Protein AF-J0P4V5-F1 (afdb_monomer)

InterPro domains:
  IPR017825 Lycopene cyclase domain [PF18916] (54-145)
  IPR017825 Lycopene cyclase domain [PF18916] (180-277)
  IPR017825 Lycopene cyclase domain [TIGR03462] (55-141)

Foldseek 3Di:
DVVVVVLVVVLCVVQPPVLVVLCVPLDDQDDADVVVLFDFFAQDAADPDQQAAASLVVLLCVLQVPLVVCCCPPQLVVVVLVVLLVVLLCVLLVVVVVVCLVVVRSNQKAFDNRHHDDDDSRHGVSSSSCSVRLLSSLLSLLSVCVRPPVDLPQVVPQLVVLVVLLVVLCVQLVVCSLLPLSVVLSSLLSSVSVSCNPPNPPPCRSSSVVSLVVSVVVVCVSQCQQLCNRHSGHRMGGRCDPSNCDQQVDDPRSHTPSVSSNSSNSNVSSNVSSVVSVVVVVVD

Secondary structure (DSSP, 8-state):
-HHHHHHHHHHHHHHTHHHHHHHHHS--PPPP-HHHHT-----SSPPSS--STTHHHHHHHHHHHHHHHHTT-TTT-GGGGHHHHHHHHHHHHHHHHHHHHHHHHTTSEEE-GGG-S-EETTEEHHHHHHHHHHHHHHHHHHHHHHHH--S-SSHHHHHHHHHHHHHHHHHHHHHGGGGHHHHHHHHHHHHHHHHHHHHS-SSSHHHHHHHHHHHHHHHHHHHHHHTTSSSSS-SEEEP--TTTTTTTT-EETTEEHHHHHHHHHHHHHHHHHHHHHHHHHTT-

Mean predicted aligned error: 6.85 Å

pLDDT: mean 86.96, std 15.37, range [36.25, 98.44]

Radius of gyration: 19.08 Å; Cα contacts (8 Å, |Δi|>4): 358; chains: 1; bounding box: 50×43×46 Å

Structure (mmCIF, N/CA/C/O backbone):
data_AF-J0P4V5-F1
#
_entry.id   AF-J0P4V5-F1
#
loop_
_atom_site.group_PDB
_atom_site.id
_atom_site.type_symbol
_atom_site.label_atom_id
_atom_site.label_alt_id
_atom_site.label_comp_id
_atom_site.label_asym_id
_atom_site.label_entity_id
_atom_site.label_seq_id
_atom_site.pdbx_PDB_ins_code
_atom_site.Cartn_x
_atom_site.Cartn_y
_atom_site.Cartn_z
_atom_site.occupancy
_atom_site.B_iso_or_equiv
_atom_site.auth_seq_id
_atom_site.auth_comp_id
_atom_site.auth_asym_id
_atom_site.auth_atom_id
_atom_site.pdbx_PDB_model_num
ATOM 1 N N . MET A 1 1 ? -28.143 13.129 6.304 1.00 45.12 1 MET A N 1
ATOM 2 C CA . MET A 1 1 ? -27.572 13.047 4.935 1.00 45.12 1 MET A CA 1
ATOM 3 C C . MET A 1 1 ? -26.876 14.337 4.492 1.00 45.12 1 MET A C 1
ATOM 5 O O . MET A 1 1 ? -25.710 14.253 4.135 1.00 45.12 1 MET A O 1
ATOM 9 N N . GLN A 1 2 ? -27.506 15.517 4.589 1.00 36.25 2 GLN A N 1
ATOM 10 C CA . GLN A 1 2 ? -26.928 16.809 4.150 1.00 36.25 2 GLN A CA 1
ATOM 11 C C . GLN A 1 2 ? -25.584 17.207 4.793 1.00 36.25 2 GLN A C 1
ATOM 13 O O . GLN A 1 2 ? -24.743 17.834 4.156 1.00 36.25 2 GLN A O 1
ATOM 18 N N . GLN A 1 3 ? -25.348 16.839 6.053 1.00 37.91 3 GLN A N 1
ATOM 19 C CA . GLN A 1 3 ? -24.099 17.180 6.749 1.00 37.91 3 GLN A CA 1
ATOM 20 C C . GLN A 1 3 ? -22.925 16.277 6.342 1.00 37.91 3 GLN A C 1
ATOM 22 O O . GLN A 1 3 ? -21.766 16.627 6.542 1.00 37.91 3 GLN A O 1
ATOM 27 N N . GLN A 1 4 ? -23.224 15.114 5.757 1.00 43.78 4 GLN A N 1
ATOM 28 C CA . GLN A 1 4 ? -22.228 14.150 5.304 1.00 43.78 4 GLN A CA 1
ATOM 29 C C . GLN A 1 4 ? -21.812 14.452 3.861 1.00 43.78 4 GLN A C 1
ATOM 31 O O . GLN A 1 4 ? -20.624 14.444 3.570 1.00 43.78 4 GLN A O 1
ATOM 36 N N . THR A 1 5 ? -22.751 14.851 2.995 1.00 43.56 5 THR A N 1
ATOM 37 C CA . THR A 1 5 ? -22.463 15.330 1.629 1.00 43.56 5 THR A CA 1
ATOM 38 C C . THR A 1 5 ? -21.642 16.625 1.609 1.00 43.56 5 THR A C 1
ATOM 40 O O . THR A 1 5 ? -20.726 16.738 0.801 1.00 43.56 5 THR A O 1
ATOM 43 N N . LYS A 1 6 ? -21.857 17.553 2.558 1.00 43.78 6 LYS A N 1
ATOM 44 C CA . LYS A 1 6 ? -20.999 18.749 2.714 1.00 43.78 6 LYS A CA 1
ATOM 45 C C . LYS A 1 6 ? -19.536 18.418 3.056 1.00 43.78 6 LYS A C 1
ATOM 47 O O . LYS A 1 6 ? -18.640 19.131 2.618 1.00 43.78 6 LYS A O 1
ATOM 52 N N . LYS A 1 7 ? -19.279 17.329 3.793 1.00 49.44 7 LYS A N 1
ATOM 53 C CA . LYS A 1 7 ? -17.914 16.886 4.145 1.00 49.44 7 LYS A CA 1
ATOM 54 C C . LYS A 1 7 ? -17.171 16.255 2.961 1.00 49.44 7 LYS A C 1
ATOM 56 O O . LYS A 1 7 ? -15.965 16.440 2.850 1.00 49.44 7 LYS A O 1
ATOM 61 N N . TRP A 1 8 ? -17.883 15.559 2.071 1.00 44.28 8 TRP A N 1
ATOM 62 C CA . TRP A 1 8 ? -17.314 15.024 0.826 1.00 44.28 8 TRP A CA 1
ATOM 63 C C . TRP A 1 8 ? -16.989 16.133 -0.181 1.00 44.28 8 TRP A C 1
ATOM 65 O O . TRP A 1 8 ? -15.921 16.113 -0.784 1.00 44.28 8 TRP A O 1
ATOM 75 N N . GLY A 1 9 ? -17.861 17.143 -0.298 1.00 43.47 9 GLY A N 1
ATOM 76 C CA . GLY A 1 9 ? -17.627 18.307 -1.160 1.00 43.47 9 GLY A CA 1
ATOM 77 C C . GLY A 1 9 ? -16.395 19.117 -0.751 1.00 43.47 9 GLY A C 1
ATOM 78 O O . GLY A 1 9 ? -15.582 19.456 -1.601 1.00 43.47 9 GLY A O 1
ATOM 79 N N . ALA A 1 10 ? -16.196 19.357 0.549 1.00 47.81 10 ALA A N 1
ATOM 80 C CA . ALA A 1 10 ? -15.013 20.066 1.045 1.00 47.81 10 ALA A CA 1
ATOM 81 C C . ALA A 1 10 ? -13.702 19.285 0.822 1.00 47.81 10 ALA A C 1
ATOM 83 O O . ALA A 1 10 ? -12.681 19.895 0.528 1.00 47.81 10 ALA A O 1
ATOM 84 N N . ALA A 1 11 ? -13.726 17.950 0.906 1.00 48.75 11 ALA A N 1
ATOM 85 C CA . ALA A 1 11 ? -12.560 17.106 0.633 1.00 48.75 11 ALA A CA 1
ATOM 86 C C . ALA A 1 11 ? -12.172 17.102 -0.860 1.00 48.75 11 ALA A C 1
ATOM 88 O O . ALA A 1 11 ? -10.994 17.204 -1.192 1.00 48.75 11 ALA A O 1
ATOM 89 N N . LEU A 1 12 ? -13.163 17.065 -1.758 1.00 47.56 12 LEU A N 1
ATOM 90 C CA . LEU A 1 12 ? -12.960 17.196 -3.207 1.00 47.56 12 LEU A CA 1
ATOM 91 C C . LEU A 1 12 ? -12.500 18.605 -3.613 1.00 47.56 12 LEU A C 1
ATOM 93 O O . LEU A 1 12 ? -11.698 18.743 -4.530 1.00 47.56 12 LEU A O 1
ATOM 97 N N . LEU A 1 13 ? -12.965 19.649 -2.923 1.00 50.56 13 LEU A N 1
ATOM 98 C CA . LEU A 1 13 ? -12.611 21.044 -3.218 1.00 50.56 13 LEU A CA 1
ATOM 99 C C . LEU A 1 13 ? -11.234 21.448 -2.669 1.00 50.56 13 LEU A C 1
ATOM 101 O O . LEU A 1 13 ? -10.533 22.213 -3.322 1.00 50.56 13 LEU A O 1
ATOM 105 N N . LEU A 1 14 ? -10.827 20.923 -1.507 1.00 52.66 14 LEU A N 1
ATOM 106 C CA . LEU A 1 14 ? -9.526 21.232 -0.896 1.00 52.66 14 LEU A CA 1
ATOM 107 C C . LEU A 1 14 ? -8.371 20.394 -1.469 1.00 52.66 14 LEU A C 1
ATOM 109 O O . LEU A 1 14 ? -7.227 20.829 -1.388 1.00 52.66 14 LEU A O 1
ATOM 113 N N . GLY A 1 15 ? -8.660 19.226 -2.057 1.00 50.72 15 GLY A N 1
ATOM 114 C CA . GLY A 1 15 ? -7.653 18.355 -2.673 1.00 50.72 15 GLY A CA 1
ATOM 115 C C . GLY A 1 15 ? -7.749 18.211 -4.195 1.00 50.72 15 GLY A C 1
ATOM 116 O O . GLY A 1 15 ? -6.743 17.949 -4.827 1.00 50.72 15 GLY A O 1
ATOM 117 N N . GLY A 1 16 ? -8.914 18.368 -4.828 1.00 56.91 16 GLY A N 1
ATOM 118 C CA . GLY A 1 16 ? -9.088 17.994 -6.241 1.00 56.91 16 GLY A CA 1
ATOM 119 C C . GLY A 1 16 ? -8.729 19.085 -7.252 1.00 56.91 16 GLY A C 1
ATOM 120 O O . GLY A 1 16 ? -8.043 18.822 -8.233 1.00 56.91 16 GLY A O 1
ATOM 121 N N . LEU A 1 17 ? -9.177 20.322 -7.033 1.00 51.34 17 LEU A N 1
ATOM 122 C CA . LEU A 1 17 ? -9.089 21.392 -8.043 1.00 51.34 17 LEU A CA 1
ATOM 123 C C . LEU A 1 17 ? -7.688 22.009 -8.222 1.00 51.34 17 LEU A C 1
ATOM 125 O O . LEU A 1 17 ? -7.287 22.202 -9.369 1.00 51.34 17 LEU A O 1
ATOM 129 N N . PRO A 1 18 ? -6.900 22.265 -7.160 1.00 55.66 18 PRO A N 1
ATOM 130 C CA . PRO A 1 18 ? -5.522 22.739 -7.316 1.00 55.66 18 PRO A CA 1
ATOM 131 C C . PRO A 1 18 ? -4.601 21.678 -7.940 1.00 55.66 18 PRO A C 1
ATOM 133 O O . PRO A 1 18 ? -3.699 22.005 -8.701 1.00 55.66 18 PRO A O 1
ATOM 136 N N . LEU A 1 19 ? -4.867 20.399 -7.667 1.00 53.66 19 LEU A N 1
ATOM 137 C CA . LEU A 1 19 ? -4.116 19.249 -8.175 1.00 53.66 19 LEU A CA 1
ATOM 138 C C . LEU A 1 19 ? -4.432 18.967 -9.662 1.00 53.66 19 LEU A C 1
ATOM 140 O O . LEU A 1 19 ? -3.517 18.722 -10.442 1.00 53.66 19 LEU A O 1
ATOM 144 N N . LEU A 1 20 ? -5.687 19.126 -10.102 1.00 56.00 20 LEU A N 1
ATOM 145 C CA . LEU A 1 20 ? -6.061 19.090 -11.529 1.00 56.00 20 LEU A CA 1
ATOM 146 C C . LEU A 1 20 ? -5.472 20.261 -12.343 1.00 56.00 20 LEU A C 1
ATOM 148 O O . LEU A 1 20 ? -5.132 20.087 -13.510 1.00 56.00 20 LEU A O 1
ATOM 152 N N . TRP A 1 21 ? -5.301 21.438 -11.732 1.00 50.25 21 TRP A N 1
ATOM 153 C CA . TRP A 1 21 ? -4.668 22.603 -12.370 1.00 50.25 21 TRP A CA 1
ATOM 154 C C . TRP A 1 21 ? -3.144 22.438 -12.523 1.00 50.25 21 TRP A C 1
ATOM 156 O O . TRP A 1 21 ? -2.563 22.868 -13.517 1.00 50.25 21 TRP A O 1
ATOM 166 N N . VAL A 1 22 ? -2.497 21.753 -11.574 1.00 52.75 22 VAL A N 1
ATOM 167 C CA . VAL A 1 22 ? -1.070 21.386 -11.639 1.00 52.75 22 VAL A CA 1
ATOM 168 C C . VAL A 1 22 ? -0.827 20.231 -12.628 1.00 52.75 22 VAL A C 1
ATOM 170 O O . VAL A 1 22 ? 0.176 20.251 -13.337 1.00 52.75 22 VAL A O 1
ATOM 173 N N . LEU A 1 23 ? -1.769 19.282 -12.754 1.00 54.00 23 LEU A N 1
ATOM 174 C CA . LEU A 1 23 ? -1.748 18.206 -13.767 1.00 54.00 23 LEU A CA 1
ATOM 175 C C . LEU A 1 23 ? -1.719 18.721 -15.202 1.00 54.00 23 LEU A C 1
ATOM 177 O O . LEU A 1 23 ? -1.069 18.121 -16.048 1.00 54.00 23 LEU A O 1
ATOM 181 N N . TYR A 1 24 ? -2.414 19.820 -15.478 1.00 57.62 24 TYR A N 1
ATOM 182 C CA . TYR A 1 24 ? -2.467 20.406 -16.814 1.00 57.62 24 TYR A CA 1
ATOM 183 C C . TYR A 1 24 ? -1.174 21.151 -17.198 1.00 57.62 24 TYR A C 1
ATOM 185 O O . TYR A 1 24 ? -0.814 21.193 -18.370 1.00 57.62 24 TYR A O 1
ATOM 193 N N . LEU A 1 25 ? -0.452 21.729 -16.230 1.00 50.66 25 LEU A N 1
ATOM 194 C CA . LEU A 1 25 ? 0.670 22.639 -16.503 1.00 50.66 25 LEU A CA 1
ATOM 195 C C . LEU A 1 25 ? 2.052 21.964 -16.592 1.00 50.66 25 LEU A C 1
ATOM 197 O O . LEU A 1 25 ? 2.975 22.579 -17.118 1.00 50.66 25 LEU A O 1
ATOM 201 N N . LEU A 1 26 ? 2.215 20.726 -16.107 1.00 52.22 26 LEU A N 1
ATOM 202 C CA . LEU A 1 26 ? 3.514 20.021 -16.033 1.00 52.22 26 LEU A CA 1
ATOM 203 C C . LEU A 1 26 ? 3.597 18.772 -16.939 1.00 52.22 26 LEU A C 1
ATOM 205 O O . LEU A 1 26 ? 4.420 17.885 -16.729 1.00 52.22 26 LEU A O 1
ATOM 209 N N . TRP A 1 27 ? 2.715 18.694 -17.933 1.00 62.19 27 TRP A N 1
ATOM 210 C CA . TRP A 1 27 ? 2.424 17.506 -18.734 1.00 62.19 27 TRP A CA 1
ATOM 211 C C . TRP A 1 27 ? 3.422 17.281 -19.881 1.00 62.19 27 TRP A C 1
ATOM 213 O O . TRP A 1 27 ? 3.344 17.985 -20.887 1.00 62.19 27 TRP A O 1
ATOM 223 N N . GLN A 1 28 ? 4.307 16.282 -19.776 1.00 61.00 28 GLN A N 1
ATOM 224 C CA . GLN A 1 28 ? 5.033 15.680 -20.909 1.00 61.00 28 GLN A CA 1
ATOM 225 C C . GLN A 1 28 ? 5.247 14.174 -20.649 1.00 61.00 28 GLN A C 1
ATOM 227 O O . GLN A 1 28 ? 5.603 13.819 -19.521 1.00 61.00 28 GLN A O 1
ATOM 232 N N . PRO A 1 29 ? 5.027 13.288 -21.642 1.00 62.53 29 PRO A N 1
ATOM 233 C CA . PRO A 1 29 ? 5.397 11.879 -21.522 1.00 62.53 29 PRO A CA 1
ATOM 234 C C . PRO A 1 29 ? 6.908 11.756 -21.303 1.00 62.53 29 PRO A C 1
ATOM 236 O O . PRO A 1 29 ? 7.690 12.510 -21.882 1.00 62.53 29 PRO A O 1
ATOM 239 N N . LEU A 1 30 ? 7.307 10.826 -20.439 1.00 71.44 30 LEU A N 1
ATOM 240 C CA . LEU A 1 30 ? 8.710 10.603 -20.109 1.00 71.44 30 LEU A CA 1
ATOM 241 C C . LEU A 1 30 ? 9.339 9.638 -21.109 1.00 71.44 30 LEU A C 1
ATOM 243 O O . LEU A 1 30 ? 8.735 8.626 -21.467 1.00 71.44 30 LEU A O 1
ATOM 247 N N . ASP A 1 31 ? 10.588 9.901 -21.485 1.00 72.06 31 ASP A N 1
ATOM 248 C CA . ASP A 1 31 ? 11.373 8.936 -22.247 1.00 72.06 31 ASP A CA 1
ATOM 249 C C . ASP A 1 31 ? 11.657 7.704 -21.377 1.00 72.06 31 ASP A C 1
ATOM 251 O O . ASP A 1 31 ? 12.251 7.788 -20.294 1.00 72.06 31 ASP A O 1
ATOM 255 N N . TRP A 1 32 ? 11.205 6.540 -21.841 1.00 78.06 32 TRP A N 1
ATOM 256 C CA . TRP A 1 32 ? 11.397 5.270 -21.149 1.00 78.06 32 TRP A CA 1
ATOM 257 C C . TRP A 1 32 ? 12.819 4.737 -21.352 1.00 78.06 32 TRP A C 1
ATOM 259 O O . TRP A 1 32 ? 13.257 4.515 -22.481 1.00 78.06 32 TRP A O 1
ATOM 269 N N . GLN A 1 33 ? 13.536 4.482 -20.253 1.00 74.25 33 GLN A N 1
ATOM 270 C CA . GLN A 1 33 ? 14.919 3.992 -20.273 1.00 74.25 33 GLN A CA 1
ATOM 271 C C . GLN A 1 33 ? 15.009 2.570 -19.703 1.00 74.25 33 GLN A C 1
ATOM 273 O O . GLN A 1 33 ? 15.300 2.368 -18.523 1.00 74.25 33 GLN A O 1
ATOM 278 N N . ALA A 1 34 ? 14.755 1.576 -20.559 1.00 71.75 34 ALA A N 1
ATOM 279 C CA . ALA A 1 34 ? 14.618 0.169 -20.168 1.00 71.75 34 ALA A CA 1
ATOM 280 C C . ALA A 1 34 ? 15.867 -0.435 -19.496 1.00 71.75 34 ALA A C 1
ATOM 282 O O . ALA A 1 34 ? 15.744 -1.181 -18.533 1.00 71.75 34 ALA A O 1
ATOM 283 N N . GLU A 1 35 ? 17.078 -0.120 -19.964 1.00 76.81 35 GLU A N 1
ATOM 284 C CA . GLU A 1 35 ? 18.299 -0.696 -19.374 1.00 76.81 35 GLU A CA 1
ATOM 285 C C . GLU A 1 35 ? 18.569 -0.169 -17.963 1.00 76.81 35 GLU A C 1
ATOM 287 O O . GLU A 1 35 ? 18.985 -0.916 -17.077 1.00 76.81 35 GLU A O 1
ATOM 292 N N . GLN A 1 36 ? 18.306 1.118 -17.728 1.00 76.69 36 GLN A N 1
ATOM 293 C CA . GLN A 1 36 ? 18.527 1.724 -16.420 1.00 76.69 36 GLN A CA 1
ATOM 294 C C . GLN A 1 36 ? 17.487 1.264 -15.400 1.00 76.69 36 GLN A C 1
ATOM 296 O O . GLN A 1 36 ? 17.822 1.135 -14.225 1.00 76.69 36 GLN A O 1
ATOM 301 N N . SER A 1 37 ? 16.247 0.993 -15.821 1.00 79.44 37 SER A N 1
ATOM 302 C CA . SER A 1 37 ? 15.178 0.545 -14.918 1.00 79.44 37 SER A CA 1
ATOM 303 C C . SER A 1 37 ? 15.405 -0.861 -14.351 1.00 79.44 37 SER A C 1
ATOM 305 O O . SER A 1 37 ? 14.862 -1.191 -13.296 1.00 79.44 37 SER A O 1
ATOM 307 N N . MET A 1 38 ? 16.252 -1.669 -15.000 1.00 81.56 38 MET A N 1
ATOM 308 C CA . MET A 1 38 ? 16.653 -2.999 -14.526 1.00 81.56 38 MET A CA 1
ATOM 309 C C . MET A 1 38 ? 17.767 -2.958 -13.469 1.00 81.56 38 MET A C 1
ATOM 311 O O . MET A 1 38 ? 17.975 -3.940 -12.754 1.00 81.56 38 MET A O 1
ATOM 315 N N . GLN A 1 39 ? 18.488 -1.840 -13.346 1.00 81.75 39 GLN A N 1
ATOM 316 C CA . GLN A 1 39 ? 19.596 -1.701 -12.404 1.00 81.75 39 GLN A CA 1
ATOM 317 C C . GLN A 1 39 ? 19.079 -1.289 -11.024 1.00 81.75 39 GLN A C 1
ATOM 319 O O . GLN A 1 39 ? 18.745 -0.129 -10.781 1.00 81.75 39 GLN A O 1
ATOM 324 N N . VAL A 1 40 ? 19.031 -2.248 -10.100 1.00 84.06 40 VAL A N 1
ATOM 325 C CA . VAL A 1 40 ? 18.551 -2.036 -8.727 1.00 84.06 40 VAL A CA 1
ATOM 326 C C . VAL A 1 40 ? 19.522 -2.609 -7.690 1.00 84.06 40 VAL A C 1
ATOM 328 O O . VAL A 1 40 ? 20.154 -3.641 -7.943 1.00 84.06 40 VAL A O 1
ATOM 331 N N . PRO A 1 41 ? 19.645 -1.987 -6.501 1.00 84.00 41 PRO A N 1
ATOM 332 C CA . PRO A 1 41 ? 20.456 -2.536 -5.421 1.00 84.00 41 PRO A CA 1
ATOM 333 C C . PRO A 1 41 ? 19.942 -3.912 -4.987 1.00 84.00 41 PRO A C 1
ATOM 335 O O . PRO A 1 41 ? 18.762 -4.075 -4.673 1.00 84.00 41 PRO A O 1
ATOM 338 N N . ALA A 1 42 ? 20.829 -4.905 -4.926 1.00 85.12 42 ALA A N 1
ATOM 339 C CA . ALA A 1 42 ? 20.481 -6.204 -4.363 1.00 85.12 42 ALA A CA 1
ATOM 340 C C . ALA A 1 42 ? 20.250 -6.085 -2.846 1.00 85.12 42 ALA A C 1
ATOM 342 O O . ALA A 1 42 ? 20.999 -5.407 -2.144 1.00 85.12 42 ALA A O 1
ATOM 343 N N . MET A 1 43 ? 19.226 -6.770 -2.339 1.00 86.06 43 MET A N 1
ATOM 344 C CA . MET A 1 43 ? 18.899 -6.816 -0.906 1.00 86.06 43 MET A CA 1
ATOM 345 C C . MET A 1 43 ? 19.471 -8.051 -0.201 1.00 86.06 43 MET A C 1
ATOM 347 O O . MET A 1 43 ? 19.466 -8.133 1.025 1.00 86.06 43 MET A O 1
ATOM 351 N N . GLY A 1 44 ? 19.947 -9.026 -0.970 1.00 84.50 44 GLY A N 1
ATOM 352 C CA . GLY A 1 44 ? 20.481 -10.282 -0.471 1.00 84.50 44 GLY A CA 1
ATOM 353 C C . GLY A 1 44 ? 20.884 -11.210 -1.615 1.00 84.50 44 GLY A C 1
ATOM 354 O O . GLY A 1 44 ? 20.980 -10.768 -2.765 1.00 84.50 44 GLY A O 1
ATOM 355 N N . PRO A 1 45 ? 21.123 -12.500 -1.319 1.00 87.88 45 PRO A N 1
ATOM 356 C CA . PRO A 1 45 ? 21.373 -13.503 -2.342 1.00 87.88 45 PRO A CA 1
ATOM 357 C C . PRO A 1 45 ? 20.210 -13.558 -3.330 1.00 87.88 45 PRO A C 1
ATOM 359 O O . PRO A 1 45 ? 19.043 -13.557 -2.930 1.00 87.88 45 PRO A O 1
ATOM 362 N N . LYS A 1 46 ? 20.534 -13.624 -4.622 1.00 90.12 46 LYS A N 1
ATOM 363 C CA . LYS A 1 46 ? 19.517 -13.783 -5.656 1.00 90.12 46 LYS A CA 1
ATOM 364 C C . LYS A 1 46 ? 18.844 -15.149 -5.517 1.00 90.12 46 LYS A C 1
ATOM 366 O O . LYS A 1 46 ? 19.513 -16.150 -5.253 1.00 90.12 46 LYS A O 1
ATOM 371 N N . LEU A 1 47 ? 17.525 -15.189 -5.687 1.00 89.12 47 LEU A N 1
ATOM 372 C CA . LEU A 1 47 ? 16.762 -16.432 -5.665 1.00 89.12 47 LEU A CA 1
ATOM 373 C C . LEU A 1 47 ? 17.167 -17.297 -6.860 1.00 89.12 47 LEU A C 1
ATOM 375 O O . LEU A 1 47 ? 17.356 -16.812 -7.974 1.00 89.12 47 LEU A O 1
ATOM 379 N N . SER A 1 48 ? 17.274 -18.601 -6.625 1.00 87.56 48 SER A N 1
ATOM 380 C CA . SER A 1 48 ? 17.520 -19.595 -7.675 1.00 87.56 48 SER A CA 1
ATOM 381 C C . SER A 1 48 ? 16.249 -19.995 -8.436 1.00 87.56 48 SER A C 1
ATOM 383 O O . SER A 1 48 ? 16.310 -20.820 -9.344 1.00 87.56 48 SER A O 1
ATOM 385 N N . PHE A 1 49 ? 15.094 -19.436 -8.063 1.00 89.94 49 PHE A N 1
ATOM 386 C CA . PHE A 1 49 ? 13.776 -19.744 -8.613 1.00 89.94 49 PHE A CA 1
ATOM 387 C C . PHE A 1 49 ? 12.964 -18.461 -8.835 1.00 89.94 49 PHE A C 1
ATOM 389 O O . PHE A 1 49 ? 13.340 -17.395 -8.358 1.00 89.94 49 PHE A O 1
ATOM 396 N N . GLY A 1 50 ? 11.832 -18.579 -9.536 1.00 83.00 50 GLY A N 1
ATOM 397 C CA . GLY A 1 50 ? 10.912 -17.459 -9.756 1.00 83.00 50 GLY A CA 1
ATOM 398 C C . GLY A 1 50 ? 11.207 -16.603 -10.990 1.00 83.00 50 GLY A C 1
ATOM 399 O O . GLY A 1 50 ? 10.679 -15.520 -11.148 1.00 83.00 50 GLY A O 1
ATOM 400 N N . GLU A 1 51 ? 12.022 -17.080 -11.919 1.00 89.44 51 GLU A N 1
ATOM 401 C CA . GLU A 1 51 ? 12.453 -16.311 -13.093 1.00 89.44 51 GLU A CA 1
ATOM 402 C C . GLU A 1 51 ? 11.653 -16.656 -14.364 1.00 89.44 51 GLU A C 1
ATOM 404 O O . GLU A 1 51 ? 12.230 -16.907 -15.422 1.00 89.44 51 GLU A O 1
ATOM 409 N N . HIS A 1 52 ? 10.321 -16.738 -14.250 1.00 93.81 52 HIS A N 1
ATOM 410 C CA . HIS A 1 52 ? 9.426 -17.232 -15.309 1.00 93.81 52 HIS A CA 1
ATOM 411 C C . HIS A 1 52 ? 8.137 -16.406 -15.469 1.00 93.81 52 HIS A C 1
ATOM 413 O O . HIS A 1 52 ? 7.712 -15.701 -14.556 1.00 93.81 52 HIS A O 1
ATOM 419 N N . ALA A 1 53 ? 7.443 -16.592 -16.600 1.00 94.88 53 ALA A N 1
ATOM 420 C CA . ALA A 1 53 ? 6.308 -15.782 -17.078 1.00 94.88 53 ALA A CA 1
ATOM 421 C C . ALA A 1 53 ? 5.030 -15.767 -16.211 1.00 94.88 53 ALA A C 1
ATOM 423 O O . ALA A 1 53 ? 4.033 -15.157 -16.587 1.00 94.88 53 ALA A O 1
ATOM 424 N N . TYR A 1 54 ? 5.039 -16.442 -15.063 1.00 95.00 54 TYR A N 1
ATOM 425 C CA . TYR A 1 54 ? 3.929 -16.463 -14.102 1.00 95.00 54 TYR A CA 1
ATOM 426 C C . TYR A 1 54 ? 4.362 -16.006 -12.709 1.00 95.00 54 TYR A C 1
ATOM 428 O O . TYR A 1 54 ? 3.584 -16.110 -11.760 1.00 95.00 54 TYR A O 1
ATOM 436 N N . TRP A 1 55 ? 5.604 -15.546 -12.551 1.00 96.00 55 TRP A N 1
ATOM 437 C CA . TRP A 1 55 ? 6.171 -15.257 -11.240 1.00 96.00 55 TRP A CA 1
ATOM 438 C C . TRP A 1 55 ? 5.357 -14.231 -10.471 1.00 96.00 55 TRP A C 1
ATOM 440 O O . TRP A 1 55 ? 5.065 -14.442 -9.296 1.00 96.00 55 TRP A O 1
ATOM 450 N N . TYR A 1 56 ? 4.888 -13.180 -11.147 1.00 96.62 56 TYR A N 1
ATOM 451 C CA . TYR A 1 56 ? 4.112 -12.153 -10.470 1.00 96.62 56 TYR A CA 1
ATOM 452 C C . TYR A 1 56 ? 2.789 -12.703 -9.895 1.00 96.62 56 TYR A C 1
ATOM 454 O O . TYR A 1 56 ? 2.376 -12.361 -8.784 1.00 96.62 56 TYR A O 1
ATOM 462 N N . LEU A 1 57 ? 2.144 -13.640 -10.596 1.00 96.12 57 LEU A N 1
ATOM 463 C CA . LEU A 1 57 ? 0.960 -14.326 -10.071 1.00 96.12 57 LEU A CA 1
ATOM 464 C C . LEU A 1 57 ? 1.306 -15.198 -8.858 1.00 96.12 57 LEU A C 1
ATOM 466 O O . LEU A 1 57 ? 0.572 -15.183 -7.872 1.00 96.12 57 LEU A O 1
ATOM 470 N N . TRP A 1 58 ? 2.430 -15.915 -8.890 1.00 95.94 58 TRP A N 1
ATOM 471 C CA . TRP A 1 58 ? 2.859 -16.756 -7.768 1.00 95.94 58 TRP A CA 1
ATOM 472 C C . TRP A 1 58 ? 3.211 -15.961 -6.516 1.00 95.94 58 TRP A C 1
ATOM 474 O O . TRP A 1 58 ? 2.832 -16.382 -5.423 1.00 95.94 58 TRP A O 1
ATOM 484 N N . ILE A 1 59 ? 3.856 -14.800 -6.663 1.00 96.38 59 ILE A N 1
ATOM 485 C CA . ILE A 1 59 ? 4.097 -13.874 -5.548 1.00 96.38 59 ILE A CA 1
ATOM 486 C C . ILE A 1 59 ? 2.764 -13.514 -4.887 1.00 96.38 59 ILE A C 1
ATOM 488 O O . ILE A 1 59 ? 2.606 -13.659 -3.677 1.00 96.38 59 ILE A O 1
ATOM 492 N N . ASN A 1 60 ? 1.774 -13.119 -5.686 1.00 97.56 60 ASN A N 1
ATOM 493 C CA . ASN A 1 60 ? 0.450 -12.753 -5.194 1.00 97.56 60 ASN A CA 1
ATOM 494 C C . ASN A 1 60 ? -0.298 -13.910 -4.521 1.00 97.56 60 ASN A C 1
ATOM 496 O O . ASN A 1 60 ? -0.920 -13.720 -3.473 1.00 97.56 60 ASN A O 1
ATOM 500 N N . ILE A 1 61 ? -0.223 -15.114 -5.094 1.00 96.88 61 ILE A N 1
ATOM 501 C CA . ILE A 1 61 ? -0.788 -16.325 -4.490 1.00 96.88 61 ILE A CA 1
ATOM 502 C C . ILE A 1 61 ? -0.119 -16.593 -3.139 1.00 96.88 61 ILE A C 1
ATOM 504 O O . ILE A 1 61 ? -0.822 -16.848 -2.164 1.00 96.88 61 ILE A O 1
ATOM 508 N N . GLY A 1 62 ? 1.209 -16.478 -3.050 1.00 96.06 62 GLY A N 1
ATOM 509 C CA . GLY A 1 62 ? 1.959 -16.629 -1.802 1.00 96.06 62 GLY A CA 1
ATOM 510 C C . GLY A 1 62 ? 1.553 -15.607 -0.737 1.00 96.06 62 GLY A C 1
ATOM 511 O O . GLY A 1 62 ? 1.296 -15.986 0.408 1.00 96.06 62 GLY A O 1
ATOM 512 N N . THR A 1 63 ? 1.408 -14.337 -1.125 1.00 96.88 63 THR A N 1
ATOM 513 C CA . THR A 1 63 ? 0.919 -13.253 -0.255 1.00 96.88 63 THR A CA 1
ATOM 514 C C . THR A 1 63 ? -0.476 -13.544 0.290 1.00 96.88 63 THR A C 1
ATOM 516 O O . THR A 1 63 ? -0.748 -13.298 1.465 1.00 96.88 63 THR A O 1
ATOM 519 N N . LEU A 1 64 ? -1.366 -14.092 -0.541 1.00 96.75 64 LEU A N 1
ATOM 520 C CA . LEU A 1 64 ? -2.744 -14.389 -0.154 1.00 96.75 64 LEU A CA 1
ATOM 521 C C . LEU A 1 64 ? -2.872 -15.684 0.660 1.00 96.75 64 LEU A C 1
ATOM 523 O O . LEU A 1 64 ? -3.744 -15.766 1.525 1.00 96.75 64 LEU A O 1
ATOM 527 N N . LEU A 1 65 ? -2.024 -16.683 0.406 1.00 96.56 65 LEU A N 1
ATOM 528 C CA . LEU A 1 65 ? -2.188 -18.053 0.897 1.00 96.56 65 LEU A CA 1
ATOM 529 C C . LEU A 1 65 ? -2.334 -18.126 2.421 1.00 96.56 65 LEU A C 1
ATOM 531 O O . LEU A 1 65 ? -3.325 -18.663 2.920 1.00 96.56 65 LEU A O 1
ATOM 535 N N . PHE A 1 66 ? -1.377 -17.573 3.170 1.00 93.69 66 PHE A N 1
ATOM 536 C CA . PHE A 1 66 ? -1.401 -17.655 4.633 1.00 93.69 66 PHE A CA 1
ATOM 537 C C . PHE A 1 66 ? -2.548 -16.847 5.251 1.00 93.69 66 PHE A C 1
ATOM 539 O O . PHE A 1 66 ? -3.303 -17.429 6.035 1.00 93.69 66 PHE A O 1
ATOM 546 N N . PRO A 1 67 ? -2.759 -15.561 4.898 1.00 96.19 67 PRO A N 1
ATOM 547 C CA . PRO A 1 67 ? -3.929 -14.821 5.357 1.00 96.19 67 PRO A CA 1
ATOM 548 C C . PRO A 1 67 ? -5.238 -15.534 5.031 1.00 96.19 67 PRO A C 1
ATOM 550 O O . PRO A 1 67 ? -6.120 -15.601 5.883 1.00 96.19 67 PRO A O 1
ATOM 553 N N . PHE A 1 68 ? -5.379 -16.094 3.828 1.00 97.19 68 PHE A N 1
ATOM 554 C CA . PHE A 1 68 ? -6.591 -16.788 3.405 1.00 97.19 68 PHE A CA 1
ATOM 555 C C . PHE A 1 68 ? -6.856 -18.040 4.242 1.00 97.19 68 PHE A C 1
ATOM 557 O O . PHE A 1 68 ? -7.938 -18.168 4.811 1.00 97.19 68 PHE A O 1
ATOM 564 N N . VAL A 1 69 ? -5.869 -18.927 4.398 1.00 96.56 69 VAL A N 1
ATOM 565 C CA . VAL A 1 69 ? -6.017 -20.147 5.212 1.00 96.56 69 VAL A CA 1
ATOM 566 C C . VAL A 1 69 ? -6.304 -19.795 6.674 1.00 96.56 69 VAL A C 1
ATOM 568 O O . VAL A 1 69 ? -7.245 -20.321 7.272 1.00 96.56 69 VAL A O 1
ATOM 571 N N . LEU A 1 70 ? -5.561 -18.844 7.245 1.00 96.12 70 LEU A N 1
ATOM 572 C CA . LEU A 1 70 ? -5.753 -18.407 8.631 1.00 96.12 70 LEU A CA 1
ATOM 573 C C . LEU A 1 70 ? -7.046 -17.611 8.836 1.00 96.12 70 LEU A C 1
ATOM 575 O O . LEU A 1 70 ? -7.494 -17.440 9.968 1.00 96.12 70 LEU A O 1
ATOM 579 N N . SER A 1 71 ? -7.711 -17.165 7.770 1.00 96.19 71 SER A N 1
ATOM 580 C CA . SER A 1 71 ? -9.004 -16.489 7.890 1.00 96.19 71 SER A CA 1
ATOM 581 C C . SER A 1 71 ? -10.103 -17.391 8.436 1.00 96.19 71 SER A C 1
ATOM 583 O O . SER A 1 71 ? -11.082 -16.872 8.979 1.00 96.19 71 SER A O 1
ATOM 585 N N . PHE A 1 72 ? -9.937 -18.712 8.327 1.00 95.94 72 PHE A N 1
ATOM 586 C CA . PHE A 1 72 ? -10.843 -19.729 8.864 1.00 95.94 72 PHE A CA 1
ATOM 587 C C . PHE A 1 72 ? -10.555 -20.103 10.325 1.00 95.94 72 PHE A C 1
ATOM 589 O O . PHE A 1 72 ? -11.291 -20.903 10.903 1.00 95.94 72 PHE A O 1
ATOM 596 N N . ASP A 1 73 ? -9.531 -19.504 10.940 1.00 93.50 73 ASP A N 1
ATOM 597 C CA . ASP A 1 73 ? -9.226 -19.689 12.356 1.00 93.50 73 ASP A CA 1
ATOM 598 C C . ASP A 1 73 ? -10.398 -19.278 13.274 1.00 93.50 73 ASP A C 1
ATOM 600 O O . ASP A 1 73 ? -11.146 -18.328 13.007 1.00 93.50 73 ASP A O 1
ATOM 604 N N . LYS A 1 74 ? -10.519 -19.986 14.406 1.00 89.69 74 LYS A N 1
ATOM 605 C CA . LYS A 1 74 ? -11.603 -19.828 15.385 1.00 89.69 74 LYS A CA 1
ATOM 606 C C . LYS A 1 74 ? -11.478 -18.583 16.263 1.00 89.69 74 LYS A C 1
ATOM 608 O O . LYS A 1 74 ? -12.424 -18.234 16.967 1.00 89.69 74 LYS A O 1
ATOM 613 N N . LYS A 1 75 ? -10.338 -17.905 16.301 1.00 90.19 75 LYS A N 1
ATOM 614 C CA . LYS A 1 75 ? -10.196 -16.683 17.094 1.00 90.19 75 LYS A CA 1
ATOM 615 C C . LYS A 1 75 ? -10.600 -15.464 16.278 1.00 90.19 75 LYS A C 1
ATOM 617 O O . LYS A 1 75 ? -11.436 -14.680 16.724 1.00 90.19 75 LYS A O 1
ATOM 622 N N . VAL A 1 76 ? -10.065 -15.322 15.067 1.00 92.69 76 VAL A N 1
ATOM 623 C CA . VAL A 1 76 ? -10.296 -14.124 14.237 1.00 92.69 76 VAL A CA 1
ATOM 624 C C . VAL A 1 76 ? -11.560 -14.245 13.382 1.00 92.69 76 VAL A C 1
ATOM 626 O O . VAL A 1 76 ? -12.267 -13.242 13.198 1.00 92.69 76 VAL A O 1
ATOM 629 N N . HIS A 1 77 ? -11.858 -15.455 12.884 1.00 93.00 77 HIS A N 1
ATOM 630 C CA . HIS A 1 77 ? -12.976 -15.759 11.982 1.00 93.00 77 HIS A CA 1
ATOM 631 C C . HIS A 1 77 ? -13.127 -14.725 10.851 1.00 93.00 77 HIS A C 1
ATOM 633 O O . HIS A 1 77 ? -14.221 -14.203 10.600 1.00 93.00 77 HIS A O 1
ATOM 639 N N . PHE A 1 78 ? -12.017 -14.373 10.197 1.00 96.62 78 PHE A N 1
ATOM 640 C CA . PHE A 1 78 ? -11.985 -13.276 9.230 1.00 96.62 78 PHE A CA 1
ATOM 641 C C . PHE A 1 78 ? -12.876 -13.534 8.011 1.00 96.62 78 PHE A C 1
ATOM 643 O O . PHE A 1 78 ? -13.479 -12.590 7.502 1.00 96.62 78 PHE A O 1
ATOM 650 N N . TYR A 1 79 ? -13.078 -14.797 7.615 1.00 96.44 79 TYR A N 1
ATOM 651 C CA . TYR A 1 79 ? -13.965 -15.139 6.494 1.00 96.44 79 TYR A CA 1
ATOM 652 C C . TYR A 1 79 ? -15.399 -14.606 6.665 1.00 96.44 79 TYR A C 1
ATOM 654 O O . TYR A 1 79 ? -16.043 -14.200 5.700 1.00 96.44 79 TYR A O 1
ATOM 662 N N . LYS A 1 80 ? -15.898 -14.494 7.908 1.00 95.44 80 LYS A N 1
ATOM 663 C CA . LYS A 1 80 ? -17.231 -13.927 8.199 1.00 95.44 80 LYS A CA 1
ATOM 664 C C . LYS A 1 80 ? -17.309 -12.412 7.973 1.00 95.44 80 LYS A C 1
ATOM 666 O O . LYS A 1 80 ? -18.400 -11.836 7.963 1.00 95.44 80 LYS A O 1
ATOM 671 N N . LYS A 1 81 ? -16.161 -11.748 7.831 1.00 96.25 81 LYS A N 1
ATOM 672 C CA . LYS A 1 81 ? -16.022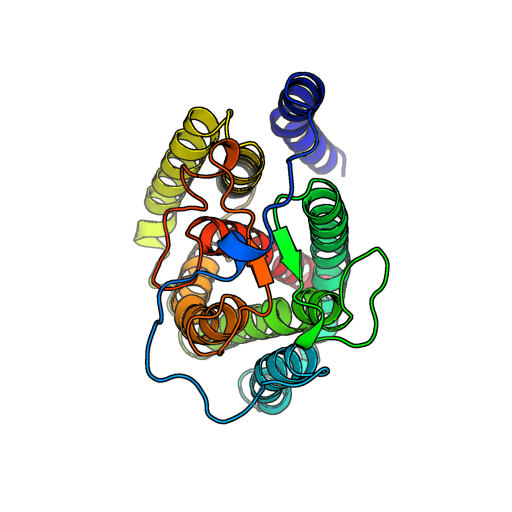 -10.295 7.672 1.00 96.25 81 LYS A CA 1
ATOM 673 C C . LYS A 1 81 ? -15.736 -9.891 6.223 1.00 96.25 81 LYS A C 1
ATOM 675 O O . LYS A 1 81 ? -15.746 -8.697 5.937 1.00 96.25 81 LYS A O 1
ATOM 680 N N . TRP A 1 82 ? -15.580 -10.843 5.296 1.00 96.88 82 TRP A N 1
ATOM 681 C CA . TRP A 1 82 ? -15.319 -10.561 3.877 1.00 96.88 82 TRP A CA 1
ATOM 682 C C . TRP A 1 82 ? -16.365 -9.653 3.229 1.00 96.88 82 TRP A C 1
ATOM 684 O O . TRP A 1 82 ? -16.010 -8.779 2.446 1.00 96.88 82 TRP A O 1
ATOM 694 N N . ARG A 1 83 ? -17.639 -9.750 3.628 1.00 96.50 83 ARG A N 1
ATOM 695 C CA . ARG A 1 83 ? -18.699 -8.841 3.150 1.00 96.50 83 ARG A CA 1
ATOM 696 C C . ARG A 1 83 ? -18.430 -7.352 3.421 1.00 96.50 83 ARG A C 1
ATOM 698 O O . ARG A 1 83 ? -18.996 -6.505 2.743 1.00 96.50 83 ARG A O 1
ATOM 705 N N . PHE A 1 84 ? -17.599 -7.029 4.414 1.00 96.75 84 PHE A N 1
ATOM 706 C CA . PHE A 1 84 ? -17.185 -5.655 4.720 1.00 96.75 84 PHE A CA 1
ATOM 707 C C . PHE A 1 84 ? -15.888 -5.266 4.007 1.00 96.75 84 PHE A C 1
ATOM 709 O O . PHE A 1 84 ? -15.642 -4.084 3.800 1.00 96.75 84 PHE A O 1
ATOM 716 N N . LEU A 1 85 ? -15.077 -6.258 3.633 1.00 96.94 85 LEU A N 1
ATOM 717 C CA . LEU A 1 85 ? -13.817 -6.082 2.918 1.00 96.94 85 LEU A CA 1
ATOM 718 C C . LEU A 1 85 ? -14.050 -5.853 1.423 1.00 96.94 85 LEU A C 1
ATOM 720 O O . LEU A 1 85 ? -13.504 -4.909 0.863 1.00 96.94 85 LEU A O 1
ATOM 724 N N . LEU A 1 86 ? -14.887 -6.685 0.793 1.00 96.56 86 LEU A N 1
ATOM 725 C CA . LEU A 1 86 ? -15.083 -6.702 -0.660 1.00 96.56 86 LEU A CA 1
ATOM 726 C C . LEU A 1 86 ? -15.420 -5.327 -1.261 1.00 96.56 86 LEU A C 1
ATOM 728 O O . LEU A 1 86 ? -14.793 -4.968 -2.254 1.00 96.56 86 LEU A O 1
ATOM 732 N N . PRO A 1 87 ? -16.326 -4.510 -0.684 1.00 95.19 87 PRO A N 1
ATOM 733 C CA . PRO A 1 87 ? -16.589 -3.188 -1.247 1.00 95.19 87 PRO A CA 1
ATOM 734 C C . PRO A 1 87 ? -15.359 -2.270 -1.193 1.00 95.19 87 PRO A C 1
ATOM 736 O O . PRO A 1 87 ? -15.143 -1.492 -2.116 1.00 95.19 87 PRO A O 1
ATOM 739 N N . GLY A 1 88 ? -14.547 -2.368 -0.133 1.00 93.12 88 GLY A N 1
ATOM 740 C CA . GLY A 1 88 ? -13.285 -1.635 -0.011 1.00 93.12 88 GLY A CA 1
ATOM 741 C C . GLY A 1 88 ? -12.281 -2.055 -1.081 1.00 93.12 88 GLY A C 1
ATOM 742 O O . GLY A 1 88 ? -11.776 -1.189 -1.788 1.00 93.12 88 GLY A O 1
ATOM 743 N N . LEU A 1 89 ? -12.090 -3.367 -1.272 1.00 96.06 89 LEU A N 1
ATOM 744 C CA . LEU A 1 89 ? -11.200 -3.904 -2.309 1.00 96.06 89 LEU A CA 1
ATOM 745 C C . LEU A 1 89 ? -11.589 -3.413 -3.705 1.00 96.06 89 LEU A C 1
ATOM 747 O O . LEU A 1 89 ? -10.730 -2.981 -4.461 1.00 96.06 89 LEU A O 1
ATOM 751 N N . LEU A 1 90 ? -12.882 -3.430 -4.037 1.00 96.31 90 LEU A N 1
ATOM 752 C CA . LEU A 1 90 ? -13.353 -3.000 -5.355 1.00 96.31 90 LEU A CA 1
ATOM 753 C C . LEU A 1 90 ? -13.200 -1.490 -5.567 1.00 96.31 90 LEU A C 1
ATOM 755 O O . LEU A 1 90 ? -12.730 -1.066 -6.618 1.00 96.31 90 LEU A O 1
ATOM 759 N N . MET A 1 91 ? -13.584 -0.669 -4.584 1.00 94.19 91 MET A N 1
ATOM 760 C CA . MET A 1 91 ? -13.517 0.791 -4.727 1.00 94.19 91 MET A CA 1
ATOM 761 C C . MET A 1 91 ? -12.078 1.304 -4.714 1.00 94.19 91 MET A C 1
ATOM 763 O O . MET A 1 91 ? -11.708 2.125 -5.548 1.00 94.19 91 MET A O 1
ATOM 767 N N . VAL A 1 92 ? -11.272 0.832 -3.762 1.00 95.75 92 VAL A N 1
ATOM 768 C CA . VAL A 1 92 ? -9.881 1.268 -3.622 1.00 95.75 92 VAL A CA 1
ATOM 769 C C . VAL A 1 92 ? -9.030 0.645 -4.721 1.00 95.75 92 VAL A C 1
ATOM 771 O O . VAL A 1 92 ? -8.297 1.368 -5.385 1.00 95.75 92 VAL A O 1
ATOM 774 N N . GLY A 1 93 ? -9.180 -0.658 -4.974 1.00 95.50 93 GLY A N 1
ATOM 77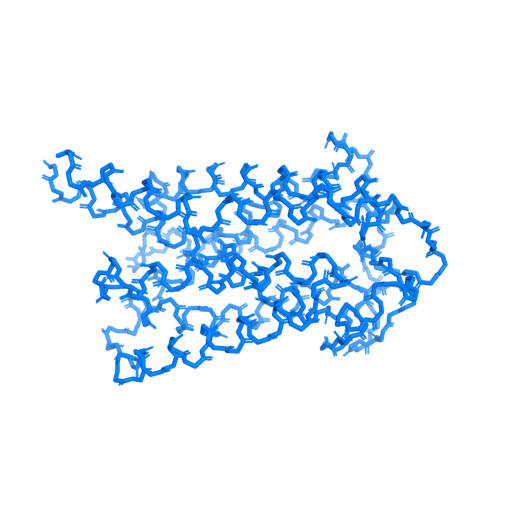5 C CA . GLY A 1 93 ? -8.490 -1.337 -6.068 1.00 95.50 93 GLY A CA 1
ATOM 776 C C . GLY A 1 93 ? -8.822 -0.721 -7.423 1.00 95.50 93 GLY A C 1
ATOM 777 O O . GLY A 1 93 ? -7.915 -0.461 -8.195 1.00 95.50 93 GLY A O 1
ATOM 778 N N . GLY A 1 94 ? -10.085 -0.375 -7.693 1.00 95.75 94 GLY A N 1
ATOM 779 C CA . GLY A 1 94 ? -10.457 0.321 -8.930 1.00 95.75 94 GLY A CA 1
ATOM 780 C C . GLY A 1 94 ? -9.797 1.697 -9.085 1.00 95.75 94 GLY A C 1
ATOM 781 O O . GLY A 1 94 ? -9.345 2.035 -10.176 1.00 95.75 94 GLY A O 1
ATOM 782 N N . PHE A 1 95 ? -9.701 2.477 -8.001 1.00 94.31 95 PHE A N 1
ATOM 783 C CA . PHE A 1 95 ? -9.002 3.767 -8.012 1.00 94.31 95 PHE A CA 1
ATOM 784 C C . PHE A 1 95 ? -7.507 3.605 -8.317 1.00 94.31 95 PHE A C 1
ATOM 786 O O . PHE A 1 95 ? -6.987 4.303 -9.186 1.00 94.31 95 PHE A O 1
ATOM 793 N N . PHE A 1 96 ? -6.829 2.673 -7.645 1.00 94.81 96 PHE A N 1
ATOM 794 C CA . PHE A 1 96 ? -5.396 2.461 -7.846 1.00 94.81 96 PHE A CA 1
ATOM 795 C C . PHE A 1 96 ? -5.062 1.721 -9.146 1.00 94.81 96 PHE A C 1
ATOM 797 O O . PHE A 1 96 ? -4.049 2.011 -9.759 1.00 94.81 96 PHE A O 1
ATOM 804 N N . LEU A 1 97 ? -5.943 0.867 -9.660 1.00 95.69 97 LEU A N 1
ATOM 805 C CA . LEU A 1 97 ? -5.788 0.315 -11.006 1.00 95.69 97 LEU A CA 1
ATOM 806 C C . LEU A 1 97 ? -5.839 1.416 -12.067 1.00 95.69 97 LEU A C 1
ATOM 808 O O . LEU A 1 97 ? -5.025 1.424 -12.982 1.00 95.69 97 LEU A O 1
ATOM 812 N N . ALA A 1 98 ? -6.768 2.370 -11.946 1.00 92.25 98 ALA A N 1
ATOM 813 C CA . ALA A 1 98 ? -6.817 3.511 -12.859 1.00 92.25 98 ALA A CA 1
ATOM 814 C C . ALA A 1 98 ? -5.559 4.391 -12.744 1.00 92.25 98 ALA A C 1
ATOM 816 O O . ALA A 1 98 ? -5.044 4.864 -13.756 1.00 92.25 98 ALA A O 1
ATOM 817 N N . TRP A 1 99 ? -5.056 4.579 -11.522 1.00 90.62 99 TRP A N 1
ATOM 818 C CA . TRP A 1 99 ? -3.785 5.250 -11.249 1.00 90.62 99 TRP A CA 1
ATOM 819 C C . TRP A 1 99 ? -2.605 4.546 -11.926 1.00 90.62 99 TRP A C 1
ATOM 821 O O . TRP A 1 99 ? -1.826 5.188 -12.624 1.00 90.62 99 TRP A O 1
ATOM 831 N N . ASP A 1 100 ? -2.499 3.230 -11.775 1.00 92.75 100 ASP A N 1
ATOM 832 C CA . ASP A 1 100 ? -1.416 2.426 -12.331 1.00 92.75 100 ASP A CA 1
ATOM 833 C C . ASP A 1 100 ? -1.460 2.401 -13.861 1.00 92.75 100 ASP A C 1
ATOM 835 O O . ASP A 1 100 ? -0.439 2.634 -14.505 1.00 92.75 100 ASP A O 1
ATOM 839 N N . VAL A 1 101 ? -2.643 2.229 -14.468 1.00 92.44 101 VAL A N 1
ATOM 840 C CA . VAL A 1 101 ? -2.821 2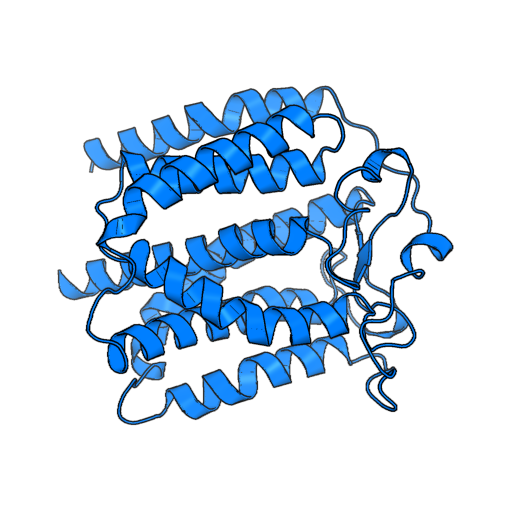.360 -15.928 1.00 92.44 101 VAL A CA 1
ATOM 841 C C . VAL A 1 101 ? -2.345 3.734 -16.406 1.00 92.44 101 VAL A C 1
ATOM 843 O O . VAL A 1 101 ? -1.670 3.838 -17.427 1.00 92.44 101 VAL A O 1
ATOM 846 N N . PHE A 1 102 ? -2.673 4.797 -15.671 1.00 88.00 102 PHE A N 1
ATOM 847 C CA . PHE A 1 102 ? -2.259 6.150 -16.026 1.00 88.00 102 PHE A CA 1
ATOM 848 C C . PHE A 1 102 ? -0.736 6.326 -15.940 1.00 88.00 102 PHE A C 1
ATOM 850 O O . PHE A 1 102 ? -0.111 6.762 -16.904 1.00 88.00 102 PHE A O 1
ATOM 857 N N . PHE A 1 103 ? -0.114 5.966 -14.817 1.00 86.81 103 PHE A N 1
ATOM 858 C CA . PHE A 1 103 ? 1.316 6.205 -14.609 1.00 86.81 103 PHE A CA 1
ATOM 859 C C . PHE A 1 103 ? 2.227 5.265 -15.407 1.00 86.81 103 PHE A C 1
ATOM 861 O O . PHE A 1 103 ? 3.337 5.670 -15.762 1.00 86.81 103 PHE A O 1
ATOM 868 N N . THR A 1 104 ? 1.746 4.074 -15.768 1.00 88.94 104 THR A N 1
ATOM 869 C CA . THR A 1 104 ? 2.453 3.178 -16.697 1.00 88.94 104 THR A CA 1
ATOM 870 C C . THR A 1 104 ? 2.456 3.727 -18.119 1.00 88.94 104 THR A C 1
ATOM 872 O O . THR A 1 104 ? 3.508 3.807 -18.747 1.00 88.94 104 THR A O 1
ATOM 875 N N . GLN A 1 105 ? 1.324 4.250 -18.600 1.00 86.88 105 GLN A N 1
ATOM 876 C CA . GLN A 1 105 ? 1.262 4.945 -19.894 1.00 86.88 105 GLN A CA 1
ATOM 877 C C . GLN A 1 105 ? 2.118 6.218 -19.936 1.00 86.88 105 GLN A C 1
ATOM 879 O O . GLN A 1 105 ? 2.605 6.596 -20.999 1.00 86.88 105 GLN A O 1
ATOM 884 N N . MET A 1 106 ? 2.314 6.879 -18.793 1.00 81.06 106 MET A N 1
ATOM 885 C CA . MET A 1 106 ? 3.202 8.042 -18.671 1.00 81.06 106 MET A CA 1
ATOM 886 C C . MET A 1 106 ? 4.690 7.674 -18.590 1.00 81.06 106 MET A C 1
ATOM 888 O O . MET A 1 106 ? 5.530 8.574 -18.555 1.00 81.06 106 MET A O 1
ATOM 892 N N . GLY A 1 107 ? 5.031 6.382 -18.554 1.00 83.25 107 GLY A N 1
ATOM 893 C CA . GLY A 1 107 ? 6.413 5.918 -18.482 1.00 83.25 107 GLY A CA 1
ATOM 894 C C . GLY A 1 107 ? 7.081 6.189 -17.133 1.00 83.25 107 GLY A C 1
ATOM 895 O O . GLY A 1 107 ? 8.305 6.295 -17.080 1.00 83.25 107 GLY A O 1
ATOM 896 N N . VAL A 1 108 ? 6.311 6.329 -16.045 1.00 84.12 108 VAL A N 1
ATOM 897 C CA . VAL A 1 108 ? 6.860 6.444 -14.677 1.00 84.12 108 VAL A CA 1
ATOM 898 C C . VAL A 1 108 ? 7.434 5.103 -14.229 1.00 84.12 108 VAL A C 1
ATOM 900 O O . VAL A 1 108 ? 8.515 5.041 -13.644 1.00 84.12 108 VAL A O 1
ATOM 903 N N . TRP A 1 109 ? 6.716 4.026 -14.521 1.00 89.19 109 TRP A N 1
ATOM 904 C CA . TRP A 1 109 ? 7.106 2.656 -14.229 1.00 89.19 109 TRP A CA 1
ATOM 905 C C . TRP A 1 109 ? 6.386 1.706 -15.190 1.00 89.19 109 TRP A C 1
ATOM 907 O O . TRP A 1 109 ? 5.434 2.105 -15.851 1.00 89.19 109 TRP A O 1
ATOM 917 N N . ASP A 1 110 ? 6.867 0.478 -15.308 1.00 92.12 110 ASP A N 1
ATOM 918 C CA . ASP A 1 110 ? 6.329 -0.546 -16.204 1.00 92.12 110 ASP A CA 1
ATOM 919 C C . ASP A 1 110 ? 6.623 -1.939 -15.626 1.00 92.12 110 ASP A C 1
ATOM 921 O O . ASP A 1 110 ? 7.257 -2.083 -14.576 1.00 92.12 110 ASP A O 1
ATOM 925 N N . PHE A 1 111 ? 6.185 -2.986 -16.310 1.00 94.81 111 PHE A N 1
ATOM 926 C CA . PHE A 1 111 ? 6.383 -4.369 -15.908 1.00 94.81 111 PHE A CA 1
ATOM 927 C C . PHE A 1 111 ? 7.352 -5.069 -16.837 1.00 94.81 111 PHE A C 1
ATOM 929 O O . PHE A 1 111 ? 7.269 -4.962 -18.058 1.00 94.81 111 PHE A O 1
ATOM 936 N N . ASN A 1 112 ? 8.239 -5.871 -16.260 1.00 94.38 112 ASN A N 1
ATOM 937 C CA . ASN A 1 112 ? 9.156 -6.669 -17.050 1.00 94.38 112 ASN A CA 1
ATOM 938 C C . ASN A 1 112 ? 8.398 -7.824 -17.751 1.00 94.38 112 ASN A C 1
ATOM 940 O O . ASN A 1 112 ? 7.847 -8.696 -17.060 1.00 94.38 112 ASN A O 1
ATOM 944 N N . PRO A 1 113 ? 8.399 -7.883 -19.104 1.00 93.88 113 PRO A N 1
ATOM 945 C CA . PRO A 1 113 ? 7.693 -8.911 -19.880 1.00 93.88 113 PRO A CA 1
ATOM 946 C C . PRO A 1 113 ? 8.117 -10.349 -19.561 1.00 93.88 113 PRO A C 1
ATOM 948 O O . PRO A 1 113 ? 7.389 -11.292 -19.860 1.00 93.88 113 PRO A O 1
ATOM 951 N N . ARG A 1 114 ? 9.271 -10.542 -18.914 1.00 94.38 114 ARG A N 1
ATOM 952 C CA . ARG A 1 114 ? 9.746 -11.848 -18.443 1.00 94.38 114 ARG A CA 1
ATOM 953 C C . ARG A 1 114 ? 8.799 -12.522 -17.445 1.00 94.38 114 ARG A C 1
ATOM 955 O O . ARG A 1 114 ? 8.803 -13.749 -17.349 1.00 94.38 114 ARG A O 1
ATOM 962 N N . TYR A 1 115 ? 8.002 -11.753 -16.698 1.00 95.69 115 TYR A N 1
ATOM 963 C CA . TYR A 1 115 ? 7.253 -12.253 -15.535 1.00 95.69 115 TYR A CA 1
ATOM 964 C C . TYR A 1 115 ? 5.734 -12.302 -15.704 1.00 95.69 115 TYR A C 1
ATOM 966 O O . TYR A 1 115 ? 5.025 -12.641 -14.748 1.00 95.69 115 TYR A O 1
ATOM 974 N N . PHE A 1 116 ? 5.225 -12.003 -16.899 1.00 94.88 116 PHE A N 1
ATOM 975 C CA . PHE A 1 116 ? 3.806 -12.124 -17.218 1.00 94.88 116 PHE A CA 1
ATOM 976 C C . PHE A 1 116 ? 3.589 -12.537 -18.677 1.00 94.88 116 PHE A C 1
ATOM 978 O O . PHE A 1 116 ? 4.368 -12.202 -19.557 1.00 94.88 116 PHE A O 1
ATOM 985 N N . THR A 1 117 ? 2.500 -13.262 -18.937 1.00 91.56 117 THR A N 1
ATOM 986 C CA . THR A 1 117 ? 2.084 -13.638 -20.306 1.00 91.56 117 THR A CA 1
ATOM 987 C C . THR A 1 117 ? 0.903 -12.805 -20.802 1.00 91.56 117 THR A C 1
ATOM 989 O O . THR A 1 117 ? 0.780 -12.536 -21.992 1.00 91.56 117 THR A O 1
ATOM 992 N N . TYR A 1 118 ? 0.025 -12.390 -19.888 1.00 91.75 118 TYR A N 1
ATOM 993 C CA . TYR A 1 118 ? -1.209 -11.681 -20.208 1.00 91.75 118 TYR A CA 1
ATOM 994 C C . TYR A 1 118 ? -1.239 -10.333 -19.502 1.00 91.75 118 TYR A C 1
ATOM 996 O O . TYR A 1 118 ? -0.975 -10.256 -18.297 1.00 91.75 118 TYR A O 1
ATOM 1004 N N . SER A 1 119 ? -1.621 -9.301 -20.247 1.00 93.81 119 SER A N 1
ATOM 1005 C CA . SER A 1 119 ? -1.913 -7.974 -19.722 1.00 93.81 119 SER A CA 1
ATOM 1006 C C . SER A 1 119 ? -3.324 -7.537 -20.109 1.00 93.81 119 SER A C 1
ATOM 1008 O O . SER A 1 119 ? -3.879 -7.944 -21.132 1.00 93.81 119 SER A O 1
ATOM 1010 N N . PHE A 1 120 ? -3.923 -6.715 -19.256 1.00 94.69 120 PHE A N 1
ATOM 1011 C CA . PHE A 1 120 ? -5.204 -6.067 -19.480 1.00 94.69 120 PHE A CA 1
ATOM 1012 C C . PHE A 1 120 ? -5.072 -4.593 -19.095 1.00 94.69 120 PHE A C 1
ATOM 1014 O O . PHE A 1 120 ? -4.579 -4.273 -18.014 1.00 94.69 120 PHE A O 1
ATOM 1021 N N . LEU A 1 121 ? -5.469 -3.700 -20.009 1.00 94.06 121 LEU A N 1
ATOM 1022 C CA . LEU A 1 121 ? -5.244 -2.248 -19.915 1.00 94.06 121 LEU A CA 1
ATOM 1023 C C . LEU A 1 121 ? -3.767 -1.852 -19.705 1.00 94.06 121 LEU A C 1
ATOM 1025 O O . LEU A 1 121 ? -3.482 -0.843 -19.076 1.00 94.06 121 LEU A O 1
ATOM 1029 N N . GLY A 1 122 ? -2.828 -2.644 -20.231 1.00 91.38 122 GLY A N 1
ATOM 1030 C CA . GLY A 1 122 ? -1.389 -2.404 -20.062 1.00 91.38 122 GLY A CA 1
ATOM 1031 C C . GLY A 1 122 ? -0.800 -2.954 -18.760 1.00 91.38 122 GLY A C 1
ATOM 1032 O O . GLY A 1 122 ? 0.414 -2.975 -18.627 1.00 91.38 122 GLY A O 1
ATOM 1033 N N . LEU A 1 123 ? -1.620 -3.482 -17.844 1.00 96.50 123 LEU A N 1
ATOM 1034 C CA . LEU A 1 123 ? -1.153 -4.063 -16.582 1.00 96.50 123 LEU A CA 1
ATOM 1035 C C . LEU A 1 123 ? -1.200 -5.599 -16.624 1.00 96.50 123 LEU A C 1
ATOM 1037 O O . LEU A 1 123 ? -2.187 -6.163 -17.112 1.00 96.50 123 LEU A O 1
ATOM 1041 N N . PRO A 1 124 ? -0.196 -6.316 -16.097 1.00 97.19 124 PRO A N 1
ATOM 1042 C CA . PRO A 1 124 ? -0.223 -7.769 -16.014 1.00 97.19 124 PRO A CA 1
ATOM 1043 C C . PRO A 1 124 ? -1.300 -8.245 -15.039 1.00 97.19 124 PRO A C 1
ATOM 1045 O O . PRO A 1 124 ? -1.592 -7.580 -14.050 1.00 97.19 124 PRO A O 1
ATOM 1048 N N . LEU A 1 125 ? -1.844 -9.450 -15.240 1.00 96.56 125 LEU A N 1
ATOM 1049 C CA . LEU A 1 125 ? -2.837 -10.025 -14.310 1.00 96.56 125 LEU A CA 1
ATOM 1050 C C . LEU A 1 125 ? -2.339 -10.116 -12.854 1.00 96.56 125 LEU A C 1
ATOM 1052 O O . LEU A 1 125 ? -3.146 -10.082 -11.927 1.00 96.56 125 LEU A O 1
ATOM 1056 N N . GLY A 1 126 ? -1.021 -10.216 -12.652 1.00 96.69 126 GLY A N 1
ATOM 1057 C CA . GLY A 1 126 ? -0.402 -10.137 -11.327 1.00 96.69 126 GLY A CA 1
ATOM 1058 C C . GLY A 1 126 ? -0.697 -8.818 -10.609 1.00 96.69 126 GLY A C 1
ATOM 1059 O O . GLY A 1 126 ? -0.998 -8.846 -9.422 1.00 96.69 126 GLY A O 1
ATOM 1060 N N . GLU A 1 127 ? -0.718 -7.696 -11.329 1.00 97.25 127 GLU A N 1
ATOM 1061 C CA . GLU A 1 127 ? -1.030 -6.379 -10.763 1.00 97.25 127 GLU A CA 1
ATOM 1062 C C . GLU A 1 127 ? -2.501 -6.283 -10.346 1.00 97.25 127 GLU A C 1
ATOM 1064 O O . GLU A 1 127 ? -2.844 -5.864 -9.246 1.00 97.25 127 GLU A O 1
ATOM 1069 N N . TRP A 1 128 ? -3.407 -6.793 -11.1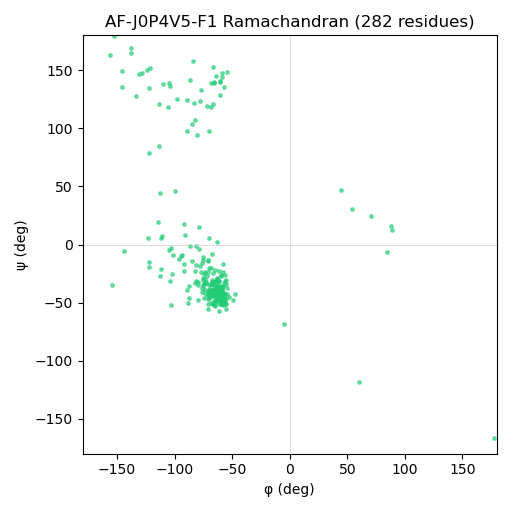81 1.00 97.19 128 TRP A N 1
ATOM 1070 C CA . TRP A 1 128 ? -4.827 -6.873 -10.828 1.00 97.19 128 TRP A CA 1
ATOM 1071 C C . TRP A 1 128 ? -5.056 -7.693 -9.555 1.00 97.19 128 TRP A C 1
ATOM 1073 O O . TRP A 1 128 ? -5.891 -7.340 -8.719 1.00 97.19 128 TRP A O 1
ATOM 1083 N N . LEU A 1 129 ? -4.297 -8.779 -9.390 1.00 97.06 129 LEU A N 1
ATOM 1084 C CA . LEU A 1 129 ? -4.350 -9.597 -8.187 1.00 97.06 129 LEU A CA 1
ATOM 1085 C C . LEU A 1 129 ? -3.678 -8.915 -6.985 1.00 97.06 129 LEU A C 1
ATOM 1087 O O . LEU A 1 129 ? -4.135 -9.140 -5.866 1.00 97.06 129 LEU A O 1
ATOM 1091 N N . PHE A 1 130 ? -2.671 -8.062 -7.188 1.00 97.62 130 PHE A N 1
ATOM 1092 C CA . PHE A 1 130 ? -1.999 -7.284 -6.137 1.00 97.62 130 PHE A CA 1
ATOM 1093 C C . PHE A 1 130 ? -2.975 -6.393 -5.367 1.00 97.62 130 PHE A C 1
ATOM 1095 O O . PHE A 1 130 ? -3.013 -6.436 -4.133 1.00 97.62 130 PHE A O 1
ATOM 1102 N N . PHE A 1 131 ? -3.880 -5.711 -6.074 1.00 97.44 131 PHE A N 1
ATOM 1103 C CA . PHE A 1 131 ? -4.933 -4.890 -5.459 1.00 97.44 131 PHE A CA 1
ATOM 1104 C C . PHE A 1 131 ? -5.995 -5.669 -4.678 1.00 97.44 131 PHE A C 1
ATOM 1106 O O . PHE A 1 131 ? -6.811 -5.074 -3.968 1.00 97.44 131 PHE A O 1
ATOM 1113 N N . VAL A 1 132 ? -5.978 -6.997 -4.760 1.00 97.56 132 VAL A N 1
ATOM 1114 C CA . VAL A 1 132 ? -6.808 -7.879 -3.938 1.00 97.56 132 VAL A CA 1
ATOM 1115 C C . VAL A 1 132 ? -5.970 -8.510 -2.829 1.00 97.56 132 VAL A C 1
ATOM 1117 O O . VAL A 1 132 ? -6.344 -8.430 -1.660 1.00 97.56 132 VAL A O 1
ATOM 1120 N N . SER A 1 133 ? -4.839 -9.124 -3.177 1.00 97.81 133 SER A N 1
ATOM 1121 C CA . SER A 1 133 ? -4.023 -9.963 -2.298 1.00 97.81 133 SER A CA 1
ATOM 1122 C C . SER A 1 133 ? -3.399 -9.167 -1.149 1.00 97.81 133 SER A C 1
ATOM 1124 O O . SER A 1 133 ? -3.545 -9.554 0.014 1.00 97.81 133 SER A O 1
ATOM 1126 N N . VAL A 1 134 ? -2.766 -8.030 -1.450 1.00 97.56 134 VAL A N 1
ATOM 1127 C CA . VAL A 1 134 ? -2.045 -7.216 -0.468 1.00 97.56 134 VAL A CA 1
ATOM 1128 C C . VAL A 1 134 ? -3.022 -6.521 0.477 1.00 97.56 134 VAL A C 1
ATOM 1130 O O . VAL A 1 134 ? -2.903 -6.715 1.692 1.00 97.56 134 VAL A O 1
ATOM 1133 N N . PRO A 1 135 ? -4.061 -5.806 -0.001 1.00 97.81 135 PRO A N 1
ATOM 1134 C CA . PRO A 1 135 ? -5.046 -5.233 0.905 1.00 97.81 135 PRO A CA 1
ATOM 1135 C C . PRO A 1 135 ? -5.803 -6.282 1.727 1.00 97.81 135 PRO A C 1
ATOM 1137 O O . PRO A 1 135 ? -6.073 -6.044 2.906 1.00 97.81 135 PRO A O 1
ATOM 1140 N N . TYR A 1 136 ? -6.098 -7.460 1.161 1.00 98.44 136 TYR A N 1
ATOM 1141 C CA . TYR A 1 136 ? -6.666 -8.575 1.924 1.00 98.44 136 TYR A CA 1
ATOM 1142 C C . TYR A 1 136 ? -5.754 -8.969 3.090 1.00 98.44 136 TYR A C 1
ATOM 1144 O O . TYR A 1 136 ? -6.212 -9.027 4.235 1.00 98.44 136 TYR A O 1
ATOM 1152 N N . ALA A 1 137 ? -4.469 -9.212 2.813 1.00 98.00 137 ALA A N 1
ATOM 1153 C CA . ALA A 1 137 ? -3.486 -9.615 3.813 1.00 98.00 137 ALA A CA 1
ATOM 1154 C C . ALA A 1 137 ? -3.342 -8.565 4.924 1.00 98.00 137 ALA A C 1
ATOM 1156 O O . ALA A 1 137 ? -3.335 -8.900 6.109 1.00 98.00 137 ALA A O 1
ATOM 1157 N N . CYS A 1 138 ? -3.307 -7.286 4.563 1.00 97.44 138 CYS A N 1
ATOM 1158 C CA . CYS A 1 138 ? -3.160 -6.194 5.519 1.00 97.44 138 CYS A CA 1
ATOM 1159 C C . CYS A 1 138 ? -4.409 -5.971 6.381 1.00 97.44 138 CYS A C 1
ATOM 1161 O O . CYS A 1 138 ? -4.288 -5.778 7.593 1.00 97.44 138 CYS A O 1
ATOM 1163 N N . VAL A 1 139 ? -5.618 -6.046 5.811 1.00 98.19 139 VAL A N 1
ATOM 1164 C CA . VAL A 1 139 ? -6.853 -5.966 6.616 1.00 98.19 139 VAL A CA 1
ATOM 1165 C C . VAL A 1 139 ? -6.989 -7.200 7.519 1.00 98.19 139 VAL A C 1
ATOM 1167 O O . VAL A 1 139 ? -7.449 -7.081 8.657 1.00 98.19 139 VAL A O 1
ATOM 1170 N N . PHE A 1 140 ? -6.527 -8.370 7.070 1.00 98.25 140 PHE A N 1
ATOM 1171 C CA . PHE A 1 140 ? -6.415 -9.554 7.921 1.00 98.25 140 PHE A CA 1
ATOM 1172 C C . PHE A 1 140 ? -5.452 -9.322 9.100 1.00 98.25 140 PHE A C 1
ATOM 1174 O O . PHE A 1 140 ? -5.823 -9.599 10.242 1.00 98.25 140 PHE A O 1
ATOM 1181 N N . ILE A 1 141 ? -4.261 -8.752 8.867 1.00 97.88 141 ILE A N 1
ATOM 1182 C CA . ILE A 1 141 ? -3.315 -8.367 9.934 1.00 97.88 141 ILE A CA 1
ATOM 1183 C C . ILE A 1 141 ? -3.977 -7.402 10.925 1.00 97.88 141 ILE A C 1
ATOM 1185 O O . ILE A 1 141 ? -3.876 -7.606 12.136 1.00 97.88 141 ILE A O 1
ATOM 1189 N N . HIS A 1 142 ? -4.701 -6.389 10.440 1.00 97.75 142 HIS A N 1
ATOM 1190 C CA . HIS A 1 142 ? -5.445 -5.451 11.289 1.00 97.75 142 HIS A CA 1
ATOM 1191 C C . HIS A 1 142 ? -6.453 -6.169 12.200 1.00 97.75 142 HIS A C 1
ATOM 1193 O O . HIS A 1 142 ? -6.467 -5.942 13.411 1.00 97.75 142 HIS A O 1
ATOM 1199 N N . GLU A 1 143 ? -7.248 -7.097 11.664 1.00 97.44 143 GLU A N 1
ATOM 1200 C CA . GLU A 1 143 ? -8.207 -7.871 12.466 1.00 97.44 143 GLU A CA 1
ATOM 1201 C C . GLU A 1 143 ? -7.534 -8.848 13.439 1.00 97.44 143 GLU A C 1
ATOM 1203 O O . GLU A 1 143 ? -8.031 -9.037 14.553 1.00 97.44 143 GLU A O 1
ATOM 1208 N N . CYS A 1 144 ? -6.392 -9.429 13.066 1.00 96.88 144 CYS A N 1
ATOM 1209 C CA . CYS A 1 144 ? -5.563 -10.203 13.985 1.00 96.88 144 CYS A CA 1
ATOM 1210 C C . CYS A 1 144 ? -5.100 -9.326 15.151 1.00 96.88 144 CYS A C 1
ATOM 1212 O O . CYS A 1 144 ? -5.331 -9.663 16.310 1.00 96.88 144 CYS A O 1
ATOM 1214 N N . LEU A 1 145 ? -4.518 -8.158 14.890 1.00 96.56 145 LEU A N 1
ATOM 1215 C CA . LEU A 1 145 ? -4.036 -7.280 15.957 1.00 96.56 145 LEU A CA 1
ATOM 1216 C C . LEU A 1 145 ? -5.163 -6.830 16.890 1.00 96.56 145 LEU A C 1
ATOM 1218 O O . LEU A 1 145 ? -4.959 -6.790 18.100 1.00 96.56 145 LEU A O 1
ATOM 1222 N N . LEU A 1 146 ? -6.369 -6.586 16.373 1.00 94.81 146 LEU A N 1
ATOM 1223 C CA . LEU A 1 146 ? -7.538 -6.321 17.217 1.00 94.81 146 LEU A CA 1
ATOM 1224 C C . LEU A 1 146 ? -7.914 -7.512 18.116 1.00 94.81 146 LEU A C 1
ATOM 1226 O O . LEU A 1 146 ? -8.347 -7.302 19.249 1.00 94.81 146 LEU A O 1
ATOM 1230 N N . ALA A 1 147 ? -7.751 -8.748 17.639 1.00 95.06 147 ALA A N 1
ATOM 1231 C CA . ALA A 1 147 ? -8.075 -9.963 18.387 1.00 95.06 147 ALA A CA 1
ATOM 1232 C C . ALA A 1 147 ? -6.980 -10.403 19.380 1.00 95.06 147 ALA A C 1
ATOM 1234 O O . ALA A 1 147 ? -7.287 -11.023 20.402 1.00 95.06 147 ALA A O 1
ATOM 1235 N N . TYR A 1 148 ? -5.705 -10.132 19.085 1.00 95.12 148 TYR A N 1
ATOM 1236 C CA . TYR A 1 148 ? -4.560 -10.571 19.896 1.00 95.12 148 TYR A CA 1
ATOM 1237 C C . TYR A 1 148 ? -3.972 -9.459 20.775 1.00 95.12 148 TYR A C 1
ATOM 1239 O O . TYR A 1 148 ? -3.417 -9.764 21.827 1.00 95.12 148 TYR A O 1
ATOM 1247 N N . ILE A 1 149 ? -4.129 -8.188 20.396 1.00 95.31 149 ILE A N 1
ATOM 1248 C CA . ILE A 1 149 ? -3.629 -7.022 21.137 1.00 95.31 149 ILE A CA 1
ATOM 1249 C C . ILE A 1 149 ? -4.820 -6.104 21.470 1.00 95.31 149 ILE A C 1
ATOM 1251 O O . ILE A 1 149 ? -5.046 -5.080 20.820 1.00 95.31 149 ILE A O 1
ATOM 1255 N N . PRO A 1 150 ? -5.623 -6.438 22.498 1.00 90.19 150 PRO A N 1
ATOM 1256 C CA . PRO A 1 150 ? -6.839 -5.689 22.813 1.00 90.19 150 PRO A CA 1
ATOM 1257 C C . PRO A 1 150 ? -6.551 -4.261 23.293 1.00 90.19 150 PRO A C 1
ATOM 1259 O O . PRO A 1 150 ? -7.392 -3.381 23.121 1.00 90.19 150 PRO A O 1
ATOM 1262 N N . LYS A 1 151 ? -5.362 -3.989 23.845 1.00 93.81 151 LYS A N 1
ATOM 1263 C CA . LYS A 1 151 ? -4.939 -2.641 24.251 1.00 93.81 151 LYS A CA 1
ATOM 1264 C C . LYS A 1 151 ? -4.522 -1.812 23.037 1.00 93.81 151 LYS A C 1
ATOM 1266 O O . LYS A 1 151 ? -3.736 -2.271 22.215 1.00 93.81 151 LYS A O 1
ATOM 1271 N N . ASP A 1 152 ? -5.003 -0.575 22.950 1.00 94.81 152 ASP A N 1
ATOM 1272 C CA . ASP A 1 152 ? -4.532 0.368 21.936 1.00 94.81 152 ASP A CA 1
ATOM 1273 C C . ASP A 1 152 ? -3.206 0.996 22.375 1.00 94.81 152 ASP A C 1
ATOM 1275 O O . ASP A 1 152 ? -3.177 1.954 23.147 1.00 94.81 152 ASP A O 1
ATOM 1279 N N . VAL A 1 153 ? -2.098 0.403 21.931 1.00 95.75 153 VAL A N 1
ATOM 1280 C CA . VAL A 1 153 ? -0.749 0.816 22.344 1.00 95.75 153 VAL A CA 1
ATOM 1281 C C . VAL A 1 153 ? -0.307 2.138 21.716 1.00 95.75 153 VAL A C 1
ATOM 1283 O O . VAL A 1 153 ? 0.529 2.821 22.300 1.00 95.75 153 VAL A O 1
ATOM 1286 N N . LEU A 1 154 ? -0.876 2.523 20.566 1.00 96.56 154 LEU A N 1
ATOM 1287 C CA . LEU A 1 154 ? -0.504 3.749 19.850 1.00 96.56 154 LEU A CA 1
ATOM 1288 C C . LEU A 1 154 ? -1.488 4.902 20.072 1.00 96.56 154 LEU A C 1
ATOM 1290 O O . LEU A 1 154 ? -1.174 6.030 19.700 1.00 96.56 154 LEU A O 1
ATOM 1294 N N . ALA A 1 155 ? -2.639 4.668 20.710 1.00 95.88 155 ALA A N 1
ATOM 1295 C CA . ALA A 1 155 ? -3.609 5.718 21.032 1.00 95.88 155 ALA A CA 1
ATOM 1296 C C . ALA A 1 155 ? -3.002 6.983 21.681 1.00 95.88 155 ALA A C 1
ATOM 1298 O O . ALA A 1 155 ? -3.377 8.072 21.244 1.00 95.88 155 ALA A O 1
ATOM 1299 N N . PRO A 1 156 ? -2.059 6.904 22.650 1.00 96.44 156 PRO A N 1
ATOM 1300 C CA . PRO A 1 156 ? -1.502 8.103 23.285 1.00 96.44 156 PRO A CA 1
ATOM 1301 C C . PRO A 1 156 ? -0.723 9.014 22.327 1.00 96.44 156 PRO A C 1
ATOM 1303 O O . PRO A 1 156 ? -0.714 10.228 22.509 1.00 96.44 156 PRO A O 1
ATOM 1306 N N . ILE A 1 157 ? -0.080 8.437 21.307 1.00 96.81 157 ILE A N 1
ATOM 1307 C CA . ILE A 1 157 ? 0.777 9.169 20.363 1.00 96.81 157 ILE A CA 1
ATOM 1308 C C . ILE A 1 157 ? 0.123 9.375 18.996 1.00 96.81 157 ILE A C 1
ATOM 1310 O O . ILE A 1 157 ? 0.685 10.057 18.147 1.00 96.81 157 ILE A O 1
ATOM 1314 N N . GLU A 1 158 ? -1.060 8.807 18.765 1.00 96.62 158 GLU A N 1
ATOM 1315 C CA . GLU A 1 158 ? -1.693 8.772 17.448 1.00 96.62 158 GLU A CA 1
ATOM 1316 C C . GLU A 1 158 ? -1.889 10.167 16.861 1.00 96.62 158 GLU A C 1
ATOM 1318 O O . GLU A 1 158 ? -1.508 10.413 15.721 1.00 96.62 158 GLU A O 1
ATOM 1323 N N . ARG A 1 159 ? -2.447 11.101 17.633 1.00 96.69 159 ARG A N 1
ATOM 1324 C CA . ARG A 1 159 ? -2.728 12.454 17.147 1.00 96.69 159 ARG A CA 1
ATOM 1325 C C . ARG A 1 159 ? -1.461 13.265 16.833 1.00 96.69 159 ARG A C 1
ATOM 1327 O O . ARG A 1 159 ? -1.413 13.807 15.728 1.00 96.69 159 ARG A O 1
ATOM 1334 N N . PRO A 1 160 ? -0.452 13.376 17.726 1.00 97.88 160 PRO A N 1
ATOM 1335 C CA . PRO A 1 160 ? 0.788 14.073 17.381 1.00 97.88 160 PRO A CA 1
ATOM 1336 C C . PRO A 1 160 ? 1.536 13.388 16.230 1.00 97.88 160 PRO A C 1
ATOM 1338 O O . PRO A 1 160 ? 1.997 14.079 15.325 1.00 97.88 160 PRO A O 1
ATOM 1341 N N . LEU A 1 161 ? 1.574 12.050 16.196 1.00 97.81 161 LEU A N 1
ATOM 1342 C CA . LEU A 1 161 ? 2.178 11.302 15.091 1.00 97.81 161 LEU A CA 1
ATOM 1343 C C . LEU A 1 161 ? 1.477 11.590 13.759 1.00 97.81 161 LEU A C 1
ATOM 1345 O O . LEU A 1 161 ? 2.136 11.812 12.753 1.00 97.81 161 LEU A O 1
ATOM 1349 N N . SER A 1 162 ? 0.147 11.640 13.748 1.00 98.06 162 SER A N 1
ATOM 1350 C CA . SER A 1 162 ? -0.614 11.926 12.530 1.00 98.06 162 SER A CA 1
ATOM 1351 C C . SER A 1 162 ? -0.333 13.324 11.988 1.00 98.06 162 SER A C 1
ATOM 1353 O O . SER A 1 162 ? -0.181 13.488 10.784 1.00 98.06 162 SER A O 1
ATOM 1355 N N . TRP A 1 163 ? -0.238 14.333 12.860 1.00 98.31 163 TRP A N 1
ATOM 1356 C CA . TRP A 1 163 ? 0.134 15.685 12.439 1.00 98.31 163 TRP A CA 1
ATOM 1357 C C . TRP A 1 163 ? 1.564 15.755 11.910 1.00 98.31 163 TRP A C 1
ATOM 1359 O O . TRP A 1 163 ? 1.796 16.416 10.901 1.00 98.31 163 TRP A O 1
ATOM 1369 N N . LEU A 1 164 ? 2.498 15.040 12.545 1.00 98.38 164 LEU A N 1
ATOM 1370 C CA . LEU A 1 164 ? 3.867 14.910 12.052 1.00 98.38 164 LEU A CA 1
ATOM 1371 C C . LEU A 1 164 ? 3.898 14.274 10.655 1.00 98.38 164 LEU A C 1
ATOM 1373 O O . LEU A 1 164 ? 4.560 14.801 9.768 1.00 98.38 164 LEU A O 1
ATOM 1377 N N . LEU A 1 165 ? 3.148 13.188 10.442 1.00 98.12 165 LEU A N 1
ATOM 1378 C CA . LEU A 1 165 ? 3.043 12.523 9.141 1.00 98.12 165 LEU A CA 1
ATOM 1379 C C . LEU A 1 165 ? 2.400 13.425 8.082 1.00 98.12 165 LEU A C 1
ATOM 1381 O O . LEU A 1 165 ? 2.917 13.500 6.975 1.00 98.12 165 LEU A O 1
ATOM 1385 N N . VAL A 1 166 ? 1.326 14.155 8.409 1.00 98.00 166 VAL A N 1
ATOM 1386 C CA . VAL A 1 166 ? 0.723 15.138 7.487 1.00 98.00 166 VAL A CA 1
ATOM 1387 C C . VAL A 1 166 ? 1.740 16.207 7.093 1.00 98.00 166 VAL A C 1
ATOM 1389 O O . VAL A 1 166 ? 1.886 16.497 5.908 1.00 98.00 166 VAL A O 1
ATOM 1392 N N . LEU A 1 167 ? 2.461 16.774 8.067 1.00 97.75 167 LEU A N 1
ATOM 1393 C CA . LEU A 1 167 ? 3.482 17.785 7.803 1.00 97.75 167 LEU A CA 1
ATOM 1394 C C . LEU A 1 167 ? 4.604 17.224 6.923 1.00 97.75 167 LEU A C 1
ATOM 1396 O O . LEU A 1 167 ? 4.988 17.870 5.951 1.00 97.75 167 LEU A O 1
ATOM 1400 N N . ALA A 1 168 ? 5.097 16.023 7.229 1.00 96.38 168 ALA A N 1
ATOM 1401 C CA . ALA A 1 168 ? 6.125 15.355 6.439 1.00 96.38 168 ALA A CA 1
ATOM 1402 C C . ALA A 1 168 ? 5.643 15.092 5.004 1.00 96.38 168 ALA A C 1
ATOM 1404 O O . ALA A 1 168 ? 6.333 15.447 4.050 1.00 96.38 168 ALA A O 1
ATOM 1405 N N . PHE A 1 169 ? 4.433 14.548 4.844 1.00 95.25 169 PHE A N 1
ATOM 1406 C CA . PHE A 1 169 ? 3.859 14.246 3.538 1.00 95.25 169 PHE A CA 1
ATOM 1407 C C . PHE A 1 169 ? 3.639 15.493 2.689 1.00 95.25 169 PHE A C 1
ATOM 1409 O O . PHE A 1 169 ? 4.001 15.502 1.518 1.00 95.25 169 PHE A O 1
ATOM 1416 N N . TYR A 1 170 ? 3.123 16.575 3.265 1.00 94.19 170 TYR A N 1
ATOM 1417 C CA . TYR A 1 170 ? 2.989 17.832 2.534 1.00 94.19 170 TYR A CA 1
ATOM 1418 C C . TYR A 1 170 ? 4.331 18.484 2.229 1.00 94.19 170 TYR A C 1
ATOM 1420 O O . TYR A 1 170 ? 4.511 18.964 1.117 1.00 94.19 170 TYR A O 1
ATOM 1428 N N . THR A 1 171 ? 5.289 18.463 3.154 1.00 92.12 171 THR A N 1
ATOM 1429 C CA . THR A 1 171 ? 6.622 19.032 2.897 1.00 92.12 171 THR A CA 1
ATOM 1430 C C . THR A 1 171 ? 7.286 18.330 1.716 1.00 92.12 171 THR A C 1
ATOM 1432 O O . THR A 1 171 ? 7.720 18.993 0.779 1.00 92.12 171 THR A O 1
ATOM 1435 N N . ILE A 1 172 ? 7.304 16.994 1.720 1.00 89.69 172 ILE A N 1
ATOM 1436 C CA . ILE A 1 172 ? 7.887 16.202 0.631 1.00 89.69 172 ILE A CA 1
ATOM 1437 C C . ILE A 1 172 ? 7.068 16.365 -0.652 1.00 89.69 172 ILE A C 1
ATOM 1439 O O . ILE A 1 172 ? 7.639 16.578 -1.716 1.00 89.69 172 ILE A O 1
ATOM 1443 N N . GLY A 1 173 ? 5.738 16.332 -0.559 1.00 88.31 173 GLY A N 1
ATOM 1444 C CA . GLY A 1 173 ? 4.855 16.454 -1.714 1.00 88.31 173 GLY A CA 1
ATOM 1445 C C . GLY A 1 173 ? 4.960 17.806 -2.428 1.00 88.31 173 GLY A C 1
ATOM 1446 O O . GLY A 1 173 ? 5.045 17.847 -3.652 1.00 88.31 173 GLY A O 1
ATOM 1447 N N . PHE A 1 174 ? 5.006 18.915 -1.680 1.00 87.31 174 PHE A N 1
ATOM 1448 C CA . PHE A 1 174 ? 5.162 20.257 -2.251 1.00 87.31 174 PHE A CA 1
ATOM 1449 C C . PHE A 1 174 ? 6.590 20.541 -2.722 1.00 87.31 174 PHE A C 1
ATOM 1451 O O . PHE A 1 174 ? 6.771 21.215 -3.734 1.00 87.31 174 PHE A O 1
ATOM 1458 N N . TRP A 1 175 ? 7.608 20.014 -2.036 1.00 84.69 175 TRP A N 1
ATOM 1459 C CA . TRP A 1 175 ? 8.982 20.086 -2.537 1.00 84.69 175 TRP A CA 1
ATOM 1460 C C . TRP A 1 175 ? 9.103 19.296 -3.846 1.00 84.69 175 TRP A C 1
ATOM 1462 O O . TRP A 1 175 ? 9.650 19.797 -4.823 1.00 84.69 175 TRP A O 1
ATOM 1472 N N . GLY A 1 176 ? 8.532 18.096 -3.907 1.00 76.31 176 GLY A N 1
ATOM 1473 C CA . GLY A 1 176 ? 8.596 17.188 -5.049 1.00 76.31 176 GLY A CA 1
ATOM 1474 C C . GLY A 1 176 ? 7.654 17.508 -6.213 1.00 76.31 176 GLY A C 1
ATOM 1475 O O . GLY A 1 176 ? 7.454 16.631 -7.045 1.00 76.31 176 GLY A O 1
ATOM 1476 N N . LEU A 1 177 ? 7.055 18.707 -6.312 1.00 77.31 177 LEU A N 1
ATOM 1477 C CA . LEU A 1 177 ? 6.078 19.042 -7.376 1.00 77.31 177 LEU A CA 1
ATOM 1478 C C . LEU A 1 177 ? 6.612 18.835 -8.801 1.00 77.31 177 LEU A C 1
ATOM 1480 O O . LEU A 1 177 ? 5.859 18.505 -9.713 1.00 77.31 177 LEU A O 1
ATOM 1484 N N . TRP A 1 178 ? 7.914 19.012 -8.983 1.00 67.50 178 TRP A N 1
ATOM 1485 C CA . TRP A 1 178 ? 8.625 18.794 -10.242 1.00 67.50 178 TRP A CA 1
ATOM 1486 C C . TRP A 1 178 ? 8.838 17.304 -10.569 1.00 67.50 178 TRP A C 1
ATOM 1488 O O . TRP A 1 178 ? 9.192 16.972 -11.694 1.00 67.50 178 TRP A O 1
ATOM 1498 N N . MET A 1 179 ? 8.571 16.408 -9.615 1.00 66.56 179 MET A N 1
ATOM 1499 C CA . MET A 1 179 ? 8.693 14.948 -9.703 1.00 66.56 179 MET A CA 1
ATOM 1500 C C . MET A 1 179 ? 7.310 14.294 -9.643 1.00 66.56 179 MET A C 1
ATOM 1502 O O . MET A 1 179 ? 7.097 13.360 -8.872 1.00 66.56 179 MET A O 1
ATOM 1506 N N . SER A 1 180 ? 6.362 14.869 -10.391 1.00 74.06 180 SER A N 1
ATOM 1507 C CA . SER A 1 180 ? 4.922 14.568 -10.447 1.00 74.06 180 SER A CA 1
ATOM 1508 C C . SER A 1 180 ? 4.457 13.358 -9.617 1.00 74.06 180 SER A C 1
ATOM 1510 O O . SER A 1 180 ? 3.783 13.562 -8.612 1.00 74.06 180 SE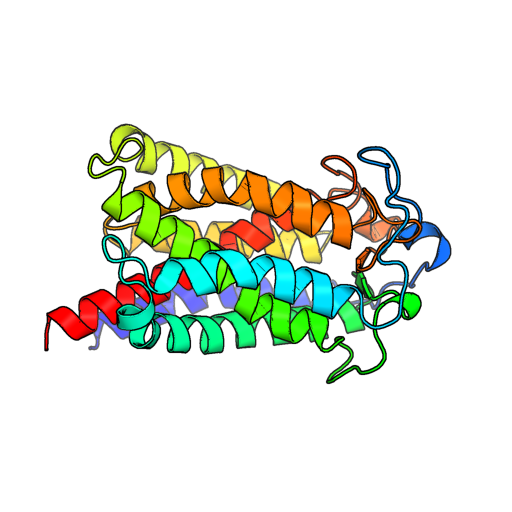R A O 1
ATOM 1512 N N . TYR A 1 181 ? 4.829 12.123 -9.973 1.00 80.94 181 TYR A N 1
ATOM 1513 C CA . TYR A 1 181 ? 4.443 10.895 -9.259 1.00 80.94 181 TYR A CA 1
ATOM 1514 C C . TYR A 1 181 ? 4.661 10.937 -7.734 1.00 80.94 181 TYR A C 1
ATOM 1516 O O . TYR A 1 181 ? 3.752 10.610 -6.964 1.00 80.94 181 TYR A O 1
ATOM 1524 N N . THR A 1 182 ? 5.835 11.376 -7.281 1.00 84.44 182 THR A N 1
ATOM 1525 C CA . THR A 1 182 ? 6.155 11.503 -5.854 1.00 84.44 182 THR A CA 1
ATOM 1526 C C . THR A 1 182 ? 5.257 12.540 -5.195 1.00 84.44 182 THR A C 1
ATOM 1528 O O . THR A 1 182 ? 4.627 12.259 -4.174 1.00 84.44 182 THR A O 1
ATOM 1531 N N . ALA A 1 183 ? 5.126 13.728 -5.794 1.00 84.44 183 ALA A N 1
ATOM 1532 C CA . ALA A 1 183 ? 4.228 14.754 -5.269 1.00 84.44 183 ALA A CA 1
ATOM 1533 C C . ALA A 1 183 ? 2.804 14.222 -5.117 1.00 84.44 183 ALA A C 1
ATOM 1535 O O . ALA A 1 183 ? 2.191 14.367 -4.063 1.00 84.44 183 ALA A O 1
ATOM 1536 N N . TRP A 1 184 ? 2.308 13.542 -6.143 1.00 83.81 184 TRP A N 1
ATOM 1537 C CA . TRP A 1 184 ? 0.987 12.934 -6.183 1.00 83.81 184 TRP A CA 1
ATOM 1538 C C . TRP A 1 184 ? 0.773 11.918 -5.059 1.00 83.81 184 TRP A C 1
ATOM 1540 O O . TRP A 1 184 ? -0.195 12.026 -4.301 1.00 83.81 184 TRP A O 1
ATOM 1550 N N . THR A 1 185 ? 1.709 10.988 -4.893 1.00 89.69 185 THR A N 1
ATOM 1551 C CA . THR A 1 185 ? 1.656 9.951 -3.855 1.00 89.69 185 THR A CA 1
ATOM 1552 C C . THR 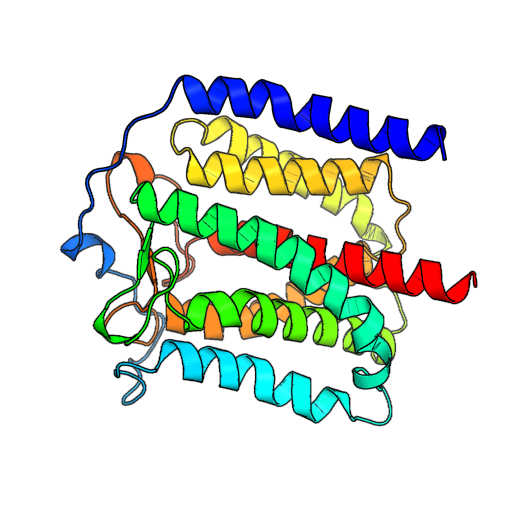A 1 185 ? 1.610 10.565 -2.453 1.00 89.69 185 THR A C 1
ATOM 1554 O O . THR A 1 185 ? 0.727 10.250 -1.648 1.00 89.69 185 THR A O 1
ATOM 1557 N N . PHE A 1 186 ? 2.515 11.503 -2.166 1.00 92.44 186 PHE A N 1
ATOM 1558 C CA . PHE A 1 186 ? 2.631 12.122 -0.847 1.00 92.44 186 PHE A CA 1
ATOM 1559 C C . PHE A 1 186 ? 1.491 13.107 -0.552 1.00 92.44 186 PHE A C 1
ATOM 1561 O O . PHE A 1 186 ? 0.937 13.092 0.549 1.00 92.44 186 PHE A O 1
ATOM 1568 N N . LEU A 1 187 ? 1.078 13.934 -1.518 1.00 91.69 187 LEU A N 1
ATOM 1569 C CA . LEU A 1 187 ? -0.020 14.887 -1.333 1.00 91.69 187 LEU A CA 1
ATOM 1570 C C . LEU A 1 187 ? -1.356 14.173 -1.123 1.00 91.69 187 LEU A C 1
ATOM 1572 O O . LEU A 1 187 ? -2.129 14.602 -0.263 1.00 91.69 187 LEU A O 1
ATOM 1576 N N . LEU A 1 188 ? -1.630 13.074 -1.833 1.00 92.56 188 LEU A N 1
ATOM 1577 C CA . LEU A 1 188 ? -2.840 12.284 -1.593 1.00 92.56 188 LEU A CA 1
ATOM 1578 C C . LEU A 1 188 ? -2.810 11.581 -0.234 1.00 92.56 188 LEU A C 1
ATOM 1580 O O . LEU A 1 188 ? -3.808 11.632 0.490 1.00 92.56 188 LEU A O 1
ATOM 1584 N N . ALA A 1 189 ? -1.675 10.990 0.154 1.00 95.81 189 ALA A N 1
ATOM 1585 C CA . ALA A 1 189 ? -1.511 10.382 1.475 1.00 95.81 189 ALA A CA 1
ATOM 1586 C C . ALA A 1 189 ? -1.704 11.408 2.605 1.00 95.81 189 ALA A C 1
ATOM 1588 O O . ALA A 1 189 ? -2.479 11.174 3.538 1.00 95.81 189 ALA A O 1
ATOM 1589 N N . GLY A 1 190 ? -1.066 12.577 2.484 1.00 96.50 190 GLY A N 1
ATOM 1590 C CA . GLY A 1 190 ? -1.205 13.704 3.407 1.00 96.50 190 GLY A CA 1
ATOM 1591 C C . GLY A 1 190 ? -2.633 14.236 3.475 1.00 96.50 190 GLY A C 1
ATOM 1592 O O . GLY A 1 190 ? -3.168 14.405 4.569 1.00 96.50 190 GLY A O 1
ATOM 1593 N N . SER A 1 191 ? -3.288 14.412 2.326 1.00 94.94 191 SER A N 1
ATOM 1594 C CA . SER A 1 191 ? -4.669 14.906 2.242 1.00 94.94 191 SER A CA 1
ATOM 1595 C C . SER A 1 191 ? -5.662 13.932 2.860 1.00 94.94 191 SER A C 1
ATOM 1597 O O . SER A 1 191 ? -6.543 14.337 3.623 1.00 94.94 191 SER A O 1
ATOM 1599 N N . PHE A 1 192 ? -5.509 12.636 2.581 1.00 96.31 192 PHE A N 1
ATOM 1600 C CA . PHE A 1 192 ? -6.354 11.605 3.170 1.00 96.31 192 PHE A CA 1
ATOM 1601 C C . PHE A 1 192 ? -6.172 11.528 4.689 1.00 96.31 192 PHE A C 1
ATOM 1603 O O . PHE A 1 192 ? -7.161 11.495 5.428 1.00 96.31 192 PHE A O 1
ATOM 1610 N N . LEU A 1 193 ? -4.928 11.559 5.175 1.00 97.56 193 LEU A N 1
ATOM 1611 C CA . LEU A 1 193 ? -4.650 11.535 6.609 1.00 97.56 193 LEU A CA 1
ATOM 1612 C C . LEU A 1 193 ? -5.132 12.812 7.316 1.00 97.56 193 LEU A C 1
ATOM 1614 O O . LEU A 1 193 ? -5.708 12.738 8.404 1.00 97.56 193 LEU A O 1
ATOM 1618 N N . LEU A 1 194 ? -4.974 13.979 6.692 1.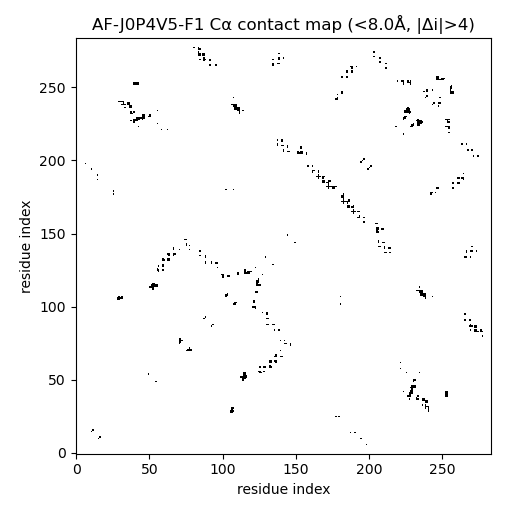00 96.88 194 LEU A N 1
ATOM 1619 C CA . LEU A 1 194 ? -5.514 15.235 7.207 1.00 96.88 194 LEU A CA 1
ATOM 1620 C C . LEU A 1 194 ? -7.042 15.175 7.295 1.00 96.88 194 LEU A C 1
ATOM 1622 O O . LEU A 1 194 ? -7.622 15.534 8.321 1.00 96.88 194 LEU A O 1
ATOM 1626 N N . TRP A 1 195 ? -7.708 14.659 6.260 1.00 95.38 195 TRP A N 1
ATOM 1627 C CA . TRP A 1 195 ? -9.154 14.456 6.285 1.00 95.38 195 TRP A CA 1
ATOM 1628 C C . TRP A 1 195 ? -9.579 13.512 7.419 1.00 95.38 195 TRP A C 1
ATOM 1630 O O . TRP A 1 195 ? -10.515 13.817 8.166 1.00 95.38 195 TRP A O 1
ATOM 1640 N N . GLN A 1 196 ? -8.853 12.406 7.608 1.00 95.56 196 GLN A N 1
ATOM 1641 C CA . GLN A 1 196 ? -9.052 11.494 8.733 1.00 95.56 196 GLN A CA 1
ATOM 1642 C C . GLN A 1 196 ? -8.919 12.221 10.077 1.00 95.56 196 GLN A C 1
ATOM 1644 O O . GLN A 1 196 ? -9.767 12.027 10.948 1.00 95.56 196 GLN A O 1
ATOM 1649 N N . LEU A 1 197 ? -7.907 13.074 10.256 1.00 95.00 197 LEU A N 1
ATOM 1650 C CA . LEU A 1 197 ? -7.685 13.827 11.496 1.00 95.00 197 LEU A CA 1
ATOM 1651 C C . LEU A 1 197 ? -8.792 14.834 11.800 1.00 95.00 197 LEU A C 1
ATOM 1653 O O . LEU A 1 197 ? -9.213 14.945 12.954 1.00 95.00 197 LEU A O 1
ATOM 1657 N N . LEU A 1 198 ? -9.249 15.562 10.783 1.00 94.50 198 LEU A N 1
ATOM 1658 C CA . LEU A 1 198 ? -10.199 16.661 10.944 1.00 94.50 198 LEU A CA 1
ATOM 1659 C C . LEU A 1 198 ? -11.653 16.187 11.044 1.00 94.50 198 LEU A C 1
ATOM 1661 O O . LEU A 1 198 ? -12.458 16.815 11.734 1.00 94.50 198 LEU A O 1
ATOM 1665 N N . PHE A 1 199 ? -12.011 15.097 10.359 1.00 93.38 199 PHE A N 1
ATOM 1666 C CA . PHE A 1 199 ? -13.419 14.737 10.156 1.00 93.38 199 PHE A CA 1
ATOM 1667 C C . PHE A 1 199 ? -13.821 13.359 10.677 1.00 93.38 199 PHE A C 1
ATOM 1669 O O . PHE A 1 199 ? -15.027 13.114 10.819 1.00 93.38 199 PHE A O 1
ATOM 1676 N N . VAL A 1 200 ? -12.865 12.477 10.977 1.00 92.06 200 VAL A N 1
ATOM 1677 C CA . VAL A 1 200 ? -13.136 11.105 11.422 1.00 92.06 200 VAL A CA 1
ATOM 1678 C C . VAL A 1 200 ? -12.678 10.930 12.874 1.00 92.06 200 VAL A C 1
ATOM 1680 O O . VAL A 1 200 ? -11.504 11.118 13.175 1.00 92.06 200 VAL A O 1
ATOM 1683 N N . PRO A 1 201 ? -13.568 10.559 13.814 1.00 90.12 201 PRO A N 1
ATOM 1684 C CA . PRO A 1 201 ? -13.149 10.217 15.170 1.00 90.12 201 PRO A CA 1
ATOM 1685 C C . PRO A 1 201 ? -12.196 9.019 15.166 1.00 90.12 201 PRO A C 1
ATOM 1687 O O . PRO A 1 201 ? -12.422 8.051 14.434 1.00 90.12 201 PRO A O 1
ATOM 1690 N N . ASN A 1 202 ? -11.160 9.052 16.007 1.00 89.12 202 ASN A N 1
ATOM 1691 C CA . ASN A 1 202 ? -10.214 7.944 16.090 1.00 89.12 202 ASN A CA 1
ATOM 1692 C C . ASN A 1 202 ? -10.872 6.710 16.734 1.00 89.12 202 ASN A C 1
ATOM 1694 O O . ASN A 1 202 ? -10.966 6.599 17.953 1.00 89.12 202 ASN A O 1
ATOM 1698 N N . HIS A 1 203 ? -11.334 5.787 15.893 1.00 89.12 203 HIS A N 1
ATOM 1699 C CA . HIS A 1 203 ? -11.779 4.453 16.306 1.00 89.12 203 HIS A CA 1
ATOM 1700 C C . HIS A 1 203 ? -10.853 3.339 15.809 1.00 89.12 203 HIS A C 1
ATOM 1702 O O . HIS A 1 203 ? -10.879 2.238 16.350 1.00 89.12 203 HIS A O 1
ATOM 1708 N N . TYR A 1 204 ? -10.074 3.615 14.762 1.00 95.62 204 TYR A N 1
ATOM 1709 C CA . TYR A 1 204 ? -9.231 2.628 14.095 1.00 95.62 204 TYR A CA 1
ATOM 1710 C C . TYR A 1 204 ? -7.899 3.196 13.595 1.00 95.62 204 TYR A C 1
ATOM 1712 O O . TYR A 1 204 ? -7.087 2.415 13.116 1.00 95.62 204 TYR A O 1
ATOM 1720 N N . ARG A 1 205 ? -7.631 4.510 13.680 1.00 96.50 205 ARG A N 1
ATOM 1721 C CA . ARG A 1 205 ? -6.416 5.097 13.077 1.00 96.50 205 ARG A CA 1
ATOM 1722 C C . ARG A 1 205 ? -5.150 4.675 13.821 1.00 96.50 205 ARG A C 1
ATOM 1724 O O . ARG A 1 205 ? -4.203 4.212 13.201 1.00 96.50 205 ARG A O 1
ATOM 1731 N N . SER A 1 206 ? -5.168 4.731 15.153 1.00 96.38 206 SER A N 1
ATOM 1732 C CA . SER A 1 206 ? -4.076 4.221 16.003 1.00 96.38 206 SER A CA 1
ATOM 1733 C C . SER A 1 206 ? -3.830 2.728 15.785 1.00 96.38 206 SER A C 1
ATOM 1735 O O . SER A 1 206 ? -2.688 2.279 15.711 1.00 96.38 206 SER A O 1
ATOM 1737 N N . ARG A 1 207 ? -4.914 1.958 15.636 1.00 96.81 207 ARG A N 1
ATOM 1738 C CA . ARG A 1 207 ? -4.871 0.520 15.332 1.00 96.81 207 ARG A CA 1
ATOM 1739 C C . ARG A 1 207 ? -4.277 0.249 13.957 1.00 96.81 207 ARG A C 1
ATOM 1741 O O . ARG A 1 207 ? -3.447 -0.646 13.827 1.00 96.81 207 ARG A O 1
ATOM 1748 N N . PHE A 1 208 ? -4.648 1.064 12.975 1.00 98.12 208 PHE A N 1
ATOM 1749 C CA . PHE A 1 208 ? -4.090 1.013 11.637 1.00 98.12 208 PHE A CA 1
ATOM 1750 C C . PHE A 1 208 ? -2.583 1.278 11.649 1.00 98.12 208 PHE A C 1
ATOM 1752 O O . PHE A 1 208 ? -1.864 0.538 10.999 1.00 98.12 208 PHE A O 1
ATOM 1759 N N . TYR A 1 209 ? -2.073 2.245 12.420 1.00 98.00 209 TYR A N 1
ATOM 1760 C CA . TYR A 1 209 ? -0.622 2.478 12.492 1.00 98.00 209 TYR A CA 1
ATOM 1761 C C . TYR A 1 209 ? 0.148 1.254 12.970 1.00 98.00 209 TYR A C 1
ATOM 1763 O O . TYR A 1 209 ? 1.181 0.922 12.395 1.00 98.00 209 TYR A O 1
ATOM 1771 N N . LEU A 1 210 ? -0.377 0.533 13.962 1.00 97.50 210 LEU A N 1
ATOM 1772 C CA . LEU A 1 210 ? 0.242 -0.715 14.393 1.00 97.50 210 LEU A CA 1
ATOM 1773 C C . LEU A 1 210 ? 0.158 -1.782 13.293 1.00 97.50 210 LEU A C 1
ATOM 1775 O O . LEU A 1 210 ? 1.150 -2.448 13.014 1.00 97.50 210 LEU A O 1
ATOM 1779 N N . ALA A 1 211 ? -1.000 -1.920 12.642 1.00 97.88 211 ALA A N 1
ATOM 1780 C CA . ALA A 1 211 ? -1.176 -2.854 11.531 1.00 97.88 211 ALA A CA 1
ATOM 1781 C C . ALA A 1 211 ? -0.250 -2.549 10.352 1.00 97.88 211 ALA A C 1
ATOM 1783 O O . ALA A 1 211 ? 0.315 -3.472 9.771 1.00 97.88 211 ALA A O 1
ATOM 1784 N N . TYR A 1 212 ? -0.050 -1.274 10.040 1.00 98.25 212 TYR A N 1
ATOM 1785 C CA . TYR A 1 212 ? 0.848 -0.811 8.998 1.00 98.25 212 TYR A CA 1
ATOM 1786 C C . TYR A 1 212 ? 2.306 -1.126 9.349 1.00 98.25 212 TYR A C 1
ATOM 1788 O O . TYR A 1 212 ? 2.984 -1.759 8.550 1.00 98.25 212 TYR A O 1
ATOM 1796 N N . LEU A 1 213 ? 2.757 -0.815 10.572 1.00 97.25 213 LEU A N 1
ATOM 1797 C CA . LEU A 1 213 ? 4.107 -1.165 11.041 1.00 97.25 213 LEU A CA 1
ATOM 1798 C C . LEU A 1 213 ? 4.382 -2.672 10.967 1.00 97.25 213 LEU A C 1
ATOM 1800 O O . LEU A 1 213 ? 5.456 -3.082 10.540 1.00 97.25 213 LEU A O 1
ATOM 1804 N N . ILE A 1 214 ? 3.409 -3.506 11.344 1.00 97.44 214 ILE A N 1
ATOM 1805 C CA . ILE A 1 214 ? 3.535 -4.964 11.216 1.00 97.44 214 ILE A CA 1
ATOM 1806 C C . ILE A 1 214 ? 3.492 -5.403 9.747 1.00 97.44 214 ILE A C 1
ATOM 1808 O O . ILE A 1 214 ? 4.208 -6.327 9.372 1.00 97.44 214 ILE A O 1
ATOM 1812 N N . SER A 1 215 ? 2.705 -4.734 8.903 1.00 97.50 215 SER A N 1
ATOM 1813 C CA . SER A 1 215 ? 2.625 -5.022 7.464 1.00 97.50 215 SER A CA 1
ATOM 1814 C C . SER A 1 215 ? 3.893 -4.632 6.702 1.00 97.50 215 SER A C 1
ATOM 1816 O O . SER A 1 215 ? 4.136 -5.200 5.642 1.00 97.50 215 SER A O 1
ATOM 1818 N N . ILE A 1 216 ? 4.736 -3.738 7.238 1.00 96.81 216 ILE A N 1
ATOM 1819 C CA . ILE A 1 216 ? 6.034 -3.403 6.631 1.00 96.81 216 ILE A CA 1
ATOM 1820 C C . ILE A 1 216 ? 6.923 -4.649 6.506 1.00 96.81 216 ILE A C 1
ATOM 1822 O O . ILE A 1 216 ? 7.618 -4.789 5.510 1.00 96.81 216 ILE A O 1
ATOM 1826 N N . PHE A 1 217 ? 6.880 -5.594 7.450 1.00 95.38 217 PHE A N 1
ATOM 1827 C CA . PHE A 1 217 ? 7.704 -6.808 7.372 1.00 95.38 217 PHE A CA 1
ATOM 1828 C C . PHE A 1 217 ? 7.397 -7.680 6.138 1.00 95.38 217 PHE A C 1
ATOM 1830 O O . PHE A 1 217 ? 8.315 -7.916 5.350 1.00 95.38 217 PHE A O 1
ATOM 1837 N N . PRO A 1 218 ? 6.150 -8.148 5.908 1.00 95.81 218 PRO A N 1
ATOM 1838 C CA . PRO A 1 218 ? 5.825 -8.869 4.681 1.00 95.81 218 PRO A CA 1
ATOM 1839 C C . PRO A 1 218 ? 5.940 -7.982 3.435 1.00 95.81 218 PRO A C 1
ATOM 1841 O O . PRO A 1 218 ? 6.328 -8.488 2.388 1.00 95.81 218 PRO A O 1
ATOM 1844 N N . PHE A 1 219 ? 5.672 -6.675 3.538 1.00 95.94 219 PHE A N 1
ATOM 1845 C CA . PHE A 1 219 ? 5.880 -5.728 2.438 1.00 95.94 219 PHE A CA 1
ATOM 1846 C C . PHE A 1 219 ? 7.343 -5.692 1.981 1.00 95.94 219 PHE A C 1
ATOM 1848 O O . PHE A 1 219 ? 7.595 -5.832 0.793 1.00 95.94 219 PHE A O 1
ATOM 1855 N N . LEU A 1 220 ? 8.316 -5.590 2.893 1.00 95.94 220 LEU A N 1
ATOM 1856 C CA . LEU A 1 220 ? 9.743 -5.583 2.542 1.00 95.94 220 LEU A CA 1
ATOM 1857 C C . LEU A 1 220 ? 10.152 -6.848 1.778 1.00 95.94 220 LEU A C 1
ATOM 1859 O O . LEU A 1 220 ? 10.966 -6.775 0.862 1.00 95.94 220 LEU A O 1
ATOM 1863 N N . LEU A 1 221 ? 9.569 -7.999 2.122 1.00 94.69 221 LEU A N 1
ATOM 1864 C CA . LEU A 1 221 ? 9.807 -9.246 1.400 1.00 94.69 221 LEU A CA 1
ATOM 1865 C C . LEU A 1 221 ? 9.148 -9.230 0.015 1.00 94.69 221 LEU A C 1
ATOM 1867 O O . LEU A 1 221 ? 9.823 -9.444 -0.986 1.00 94.69 221 LEU A O 1
ATOM 1871 N N . VAL A 1 222 ? 7.839 -8.974 -0.050 1.00 95.88 222 VAL A N 1
ATOM 1872 C CA . VAL A 1 222 ? 7.064 -9.028 -1.300 1.00 95.88 222 VAL A CA 1
ATOM 1873 C C . VAL A 1 222 ? 7.527 -7.945 -2.274 1.00 95.88 222 VAL A C 1
ATOM 1875 O O . VAL A 1 222 ? 7.909 -8.266 -3.397 1.00 95.88 222 VAL A O 1
ATOM 1878 N N . ASN A 1 223 ? 7.583 -6.682 -1.845 1.00 95.69 223 ASN A N 1
ATOM 1879 C CA . ASN A 1 223 ? 8.079 -5.586 -2.676 1.00 95.69 223 ASN A CA 1
ATOM 1880 C C . ASN A 1 223 ? 9.576 -5.723 -2.958 1.00 95.69 223 ASN A C 1
ATOM 1882 O O . ASN A 1 223 ? 10.013 -5.342 -4.040 1.00 95.69 223 ASN A O 1
ATOM 1886 N N . GLY A 1 224 ? 10.368 -6.310 -2.058 1.00 94.94 224 GLY A N 1
ATOM 1887 C CA . GLY A 1 224 ? 11.774 -6.612 -2.336 1.00 94.94 224 GLY A CA 1
ATOM 1888 C C . GLY A 1 224 ? 11.942 -7.617 -3.479 1.00 94.94 224 GLY A C 1
ATOM 1889 O O . GLY A 1 224 ? 12.827 -7.456 -4.314 1.00 94.94 224 GLY A O 1
ATOM 1890 N N . ILE A 1 225 ? 11.063 -8.621 -3.581 1.00 95.38 225 ILE A N 1
ATOM 1891 C CA . ILE A 1 225 ? 11.022 -9.542 -4.730 1.00 95.38 225 ILE A CA 1
ATOM 1892 C C . ILE A 1 225 ? 10.585 -8.770 -5.985 1.00 95.38 225 ILE A C 1
ATOM 1894 O O . ILE A 1 225 ? 11.293 -8.774 -6.990 1.00 95.38 225 ILE A O 1
ATOM 1898 N N . LEU A 1 226 ? 9.470 -8.035 -5.910 1.00 95.69 226 LEU A N 1
ATOM 1899 C CA . LEU A 1 226 ? 8.904 -7.314 -7.057 1.00 95.69 226 LEU A CA 1
ATOM 1900 C C . LEU A 1 226 ? 9.858 -6.277 -7.655 1.00 95.69 226 LEU A C 1
ATOM 1902 O O . LEU A 1 226 ? 9.962 -6.162 -8.873 1.00 95.69 226 LEU A O 1
ATOM 1906 N N . THR A 1 227 ? 10.594 -5.560 -6.813 1.00 93.69 227 THR A N 1
ATOM 1907 C CA . THR A 1 227 ? 11.491 -4.479 -7.239 1.00 93.69 227 THR A CA 1
ATOM 1908 C C . THR A 1 227 ? 12.917 -4.945 -7.534 1.00 93.69 227 THR A C 1
ATOM 1910 O O . THR A 1 227 ? 13.784 -4.116 -7.786 1.00 93.69 227 THR A O 1
ATOM 1913 N N . GLY A 1 228 ? 13.175 -6.260 -7.552 1.00 92.44 228 GLY A N 1
ATOM 1914 C CA . GLY A 1 228 ? 14.446 -6.846 -8.006 1.00 92.44 228 GLY A CA 1
ATOM 1915 C C . GLY A 1 228 ? 15.530 -6.995 -6.931 1.00 92.44 228 GLY A C 1
ATOM 1916 O O . GLY A 1 228 ? 16.681 -7.320 -7.234 1.00 92.44 228 GLY A O 1
ATOM 1917 N N . GLY A 1 229 ? 15.179 -6.831 -5.656 1.00 92.38 229 GLY A N 1
ATOM 1918 C CA . GLY A 1 229 ? 16.078 -7.044 -4.520 1.00 92.38 229 GLY A CA 1
ATOM 1919 C C . GLY A 1 229 ? 16.585 -8.484 -4.424 1.00 92.38 229 GLY A C 1
ATOM 1920 O O . GLY A 1 229 ? 17.733 -8.695 -4.028 1.00 92.38 229 GLY A O 1
ATOM 1921 N N . PHE A 1 230 ? 15.770 -9.450 -4.865 1.00 92.88 230 PHE A N 1
ATOM 1922 C CA . PHE A 1 230 ? 16.092 -10.884 -4.858 1.00 92.88 230 PHE A CA 1
ATOM 1923 C C . PHE A 1 230 ? 16.036 -11.557 -6.242 1.00 92.88 230 PHE A C 1
ATOM 1925 O O . PHE A 1 230 ? 16.638 -12.611 -6.423 1.00 92.88 230 PHE A O 1
ATOM 1932 N N . ASN A 1 231 ? 15.357 -10.964 -7.223 1.00 91.75 231 ASN A N 1
ATOM 1933 C CA . ASN A 1 231 ? 15.273 -11.477 -8.595 1.00 91.75 231 ASN A CA 1
ATOM 1934 C C . ASN A 1 231 ? 16.470 -11.058 -9.456 1.00 91.75 231 ASN A C 1
ATOM 1936 O O . ASN A 1 231 ? 17.122 -10.061 -9.147 1.00 91.75 231 ASN A O 1
ATOM 1940 N N . GLN A 1 232 ? 16.762 -11.788 -10.534 1.00 90.69 232 GLN A N 1
ATOM 1941 C CA . GLN A 1 232 ? 17.819 -11.408 -11.485 1.00 90.69 232 GLN A CA 1
ATOM 1942 C C . GLN A 1 232 ? 17.494 -10.070 -12.151 1.00 90.69 232 GLN A C 1
ATOM 1944 O O . GLN A 1 232 ? 18.337 -9.177 -12.177 1.00 90.69 232 GLN A O 1
ATOM 1949 N N . GLU A 1 233 ? 16.245 -9.909 -12.584 1.00 90.94 233 GLU A N 1
ATOM 1950 C CA . GLU A 1 233 ? 15.690 -8.649 -13.082 1.00 90.94 233 GLU A CA 1
ATOM 1951 C C . GLU A 1 233 ? 14.466 -8.246 -12.244 1.00 90.94 233 GLU A C 1
ATOM 1953 O O . GLU A 1 233 ? 13.771 -9.123 -11.731 1.00 90.94 233 GLU A O 1
ATOM 1958 N N . PRO A 1 234 ? 14.132 -6.955 -12.098 1.00 93.12 234 PRO A N 1
ATOM 1959 C CA . PRO A 1 234 ? 12.917 -6.557 -11.390 1.00 93.12 234 PRO A CA 1
ATOM 1960 C C . PRO A 1 234 ? 11.661 -7.045 -12.117 1.00 93.12 234 PRO A C 1
ATOM 1962 O O . PRO A 1 234 ? 11.619 -7.038 -13.348 1.00 93.12 234 PRO A O 1
ATOM 1965 N N . VAL A 1 235 ? 10.620 -7.408 -11.362 1.00 95.12 235 VAL A N 1
ATOM 1966 C CA . VAL A 1 235 ? 9.268 -7.619 -11.909 1.00 95.12 235 VAL A CA 1
ATOM 1967 C C . VAL A 1 235 ? 8.646 -6.275 -12.278 1.00 95.12 235 VAL A C 1
ATOM 1969 O O . VAL A 1 235 ? 8.060 -6.136 -13.351 1.00 95.12 235 VAL A O 1
ATOM 1972 N N . VAL A 1 236 ? 8.814 -5.293 -11.393 1.00 94.19 236 VAL A N 1
ATOM 1973 C CA . VAL A 1 236 ? 8.356 -3.914 -11.550 1.00 94.19 236 VAL A CA 1
ATOM 1974 C C . VAL A 1 236 ? 9.562 -3.028 -11.844 1.00 94.19 236 VAL A C 1
ATOM 1976 O O . VAL A 1 236 ? 10.493 -2.929 -11.041 1.00 94.19 236 VAL A O 1
ATOM 1979 N N . LEU A 1 237 ? 9.545 -2.405 -13.015 1.00 91.44 237 LEU A N 1
ATOM 1980 C CA . LEU A 1 237 ? 10.596 -1.550 -13.544 1.00 91.44 237 LEU A CA 1
ATOM 1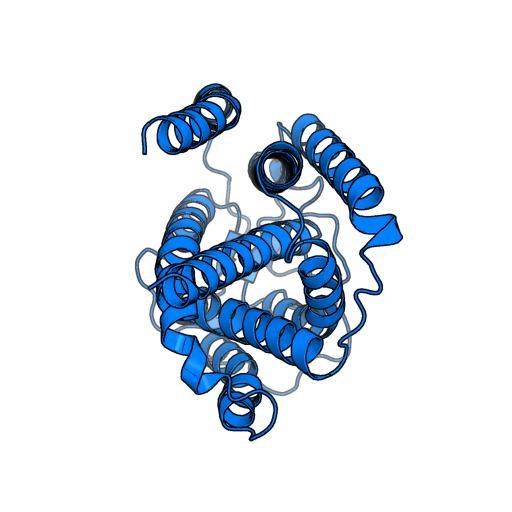981 C C . LEU A 1 237 ? 10.227 -0.095 -13.275 1.00 91.44 237 LEU A C 1
ATOM 1983 O O . LEU A 1 237 ? 9.170 0.358 -13.690 1.00 91.44 237 LEU A O 1
ATOM 1987 N N . TYR A 1 238 ? 11.106 0.661 -12.629 1.00 87.38 238 TYR A N 1
ATOM 1988 C CA . TYR A 1 238 ? 10.891 2.095 -12.416 1.00 87.38 238 TYR A CA 1
ATOM 1989 C C . TYR A 1 238 ? 11.762 2.888 -13.373 1.00 87.38 238 TYR A C 1
ATOM 1991 O O . TYR A 1 238 ? 12.943 2.574 -13.537 1.00 87.38 238 TYR A O 1
ATOM 1999 N N . ASN A 1 239 ? 11.202 3.926 -13.987 1.00 81.44 239 ASN A N 1
ATOM 2000 C CA . ASN A 1 239 ? 11.978 4.789 -14.856 1.00 81.44 239 ASN A CA 1
ATOM 2001 C C . ASN A 1 239 ? 12.986 5.587 -14.017 1.00 81.44 239 ASN A C 1
ATOM 2003 O O . ASN A 1 239 ? 12.618 6.371 -13.144 1.00 81.44 239 ASN A O 1
ATOM 2007 N N . ASN A 1 240 ? 14.270 5.374 -14.297 1.00 70.69 240 ASN A N 1
ATOM 2008 C CA . ASN A 1 240 ? 15.382 6.035 -13.619 1.00 70.69 240 ASN A CA 1
ATOM 2009 C C . ASN A 1 240 ? 15.827 7.323 -14.340 1.00 70.69 240 ASN A C 1
ATOM 2011 O O . ASN A 1 240 ? 16.931 7.805 -14.086 1.00 70.69 240 ASN A O 1
ATOM 2015 N N . SER A 1 241 ? 14.994 7.893 -15.222 1.00 64.62 241 SER A N 1
ATOM 2016 C CA . SER A 1 241 ? 15.293 9.152 -15.909 1.00 64.62 241 SER A CA 1
ATOM 2017 C C . SER A 1 241 ? 15.623 10.280 -14.926 1.00 64.62 241 SER A C 1
ATOM 2019 O O . SER A 1 241 ? 15.099 10.361 -13.811 1.00 64.62 241 SER A O 1
ATOM 2021 N N . GLN A 1 242 ? 16.488 11.197 -15.361 1.00 57.75 242 GLN A N 1
ATOM 2022 C CA . GLN A 1 242 ? 16.977 12.300 -14.530 1.00 57.75 242 GLN A CA 1
ATOM 2023 C C . GLN A 1 242 ? 15.843 13.214 -14.014 1.00 57.75 242 GLN A C 1
ATOM 2025 O O . GLN A 1 242 ? 15.956 13.802 -12.939 1.00 57.75 242 GLN A O 1
ATOM 2030 N N . GLN A 1 243 ? 14.718 13.279 -14.738 1.00 55.56 243 GLN A N 1
ATOM 2031 C CA . GLN A 1 243 ? 13.513 14.021 -14.352 1.00 55.56 243 GLN A CA 1
ATOM 2032 C C . GLN A 1 243 ? 12.743 13.362 -13.186 1.00 55.56 243 GLN A C 1
ATOM 2034 O O . GLN A 1 243 ? 12.109 14.065 -12.402 1.00 55.56 243 GLN A O 1
ATOM 2039 N N . LEU A 1 244 ? 12.841 12.038 -13.019 1.00 58.06 244 LEU A N 1
ATOM 2040 C CA . LEU A 1 244 ? 12.237 11.274 -11.914 1.00 58.06 244 LEU A CA 1
ATOM 2041 C C . LEU A 1 244 ? 13.182 11.048 -10.721 1.00 58.06 244 LEU A C 1
ATOM 2043 O O . LEU A 1 244 ? 12.757 10.584 -9.661 1.00 58.06 244 LEU A O 1
ATOM 2047 N N . GLN A 1 245 ? 14.468 11.361 -10.880 1.00 55.22 245 GLN A N 1
ATOM 2048 C CA . GLN A 1 245 ? 15.550 10.794 -10.072 1.00 55.22 245 GLN A CA 1
ATOM 2049 C C . GLN A 1 245 ? 15.644 11.228 -8.605 1.00 55.22 245 GLN A C 1
ATOM 2051 O O . GLN A 1 245 ? 16.577 10.815 -7.925 1.00 55.22 245 GLN A O 1
ATOM 2056 N N . ASN A 1 246 ? 14.714 12.008 -8.058 1.00 52.88 246 ASN A N 1
ATOM 2057 C CA . ASN A 1 246 ? 14.988 12.695 -6.792 1.00 52.88 246 ASN A CA 1
ATOM 2058 C C . ASN A 1 246 ? 14.197 12.210 -5.563 1.00 52.88 246 ASN A C 1
ATOM 2060 O O . ASN A 1 246 ? 14.357 12.799 -4.503 1.00 52.88 246 ASN A O 1
ATOM 2064 N N . LEU A 1 247 ? 13.421 11.113 -5.667 1.00 54.09 247 LEU A N 1
ATOM 2065 C CA . LEU A 1 247 ? 12.897 10.284 -4.550 1.00 54.09 247 LEU A CA 1
ATOM 2066 C C . LEU A 1 247 ? 12.607 8.845 -4.978 1.00 54.09 247 LEU A C 1
ATOM 2068 O O . LEU A 1 247 ? 12.960 7.942 -4.232 1.00 54.09 247 LEU A O 1
ATOM 2072 N N . LEU A 1 248 ? 12.157 8.615 -6.216 1.00 55.91 248 LEU A N 1
ATOM 2073 C CA . LEU A 1 248 ? 12.166 7.271 -6.818 1.00 55.91 248 LEU A CA 1
ATOM 2074 C C . LEU A 1 248 ? 13.593 6.691 -6.945 1.00 55.91 248 LEU A C 1
ATOM 2076 O O . LEU A 1 248 ? 13.779 5.473 -6.969 1.00 55.91 248 LEU A O 1
ATOM 2080 N N . GLY A 1 249 ? 14.614 7.560 -6.971 1.00 60.59 249 GLY A N 1
ATOM 2081 C CA . GLY A 1 249 ? 16.027 7.182 -6.857 1.00 60.59 249 GLY A CA 1
ATOM 2082 C C . GLY A 1 249 ? 16.473 6.845 -5.427 1.00 60.59 249 GLY A C 1
ATOM 2083 O O . GLY A 1 249 ? 17.420 6.078 -5.246 1.00 60.59 249 GLY A O 1
ATOM 2084 N N . PHE A 1 250 ? 15.785 7.359 -4.399 1.00 76.81 250 PHE A N 1
ATOM 2085 C CA . PHE A 1 250 ? 16.033 6.976 -3.013 1.00 76.81 250 PHE A CA 1
ATOM 2086 C C . PHE A 1 250 ? 15.271 5.680 -2.713 1.00 76.81 250 PHE A C 1
ATOM 2088 O O . PHE A 1 250 ? 14.049 5.594 -2.837 1.00 76.81 250 PHE A O 1
ATOM 2095 N N . ARG A 1 251 ? 16.007 4.647 -2.305 1.00 85.88 251 ARG A N 1
ATOM 2096 C CA . ARG A 1 251 ? 15.449 3.314 -2.082 1.00 85.88 251 ARG A CA 1
ATOM 2097 C C . ARG A 1 251 ? 15.809 2.783 -0.703 1.00 85.88 251 ARG A C 1
ATOM 2099 O O . ARG A 1 251 ? 16.896 3.036 -0.182 1.00 85.88 251 ARG A O 1
ATOM 2106 N N . CYS A 1 252 ? 14.906 1.998 -0.135 1.00 89.06 252 CYS A N 1
ATOM 2107 C CA . CYS A 1 252 ? 15.228 1.043 0.911 1.00 89.06 252 CYS A CA 1
ATOM 2108 C C . CYS A 1 252 ? 15.595 -0.272 0.212 1.00 89.06 252 CYS A C 1
ATOM 2110 O O . CYS A 1 252 ? 14.713 -1.000 -0.240 1.00 89.06 252 CYS A O 1
ATOM 2112 N N . GLY A 1 253 ? 16.895 -0.535 0.035 1.00 89.69 253 GLY A N 1
ATOM 2113 C CA . GLY A 1 253 ? 17.385 -1.615 -0.830 1.00 89.69 253 GLY A CA 1
ATOM 2114 C C . GLY A 1 253 ? 16.932 -1.420 -2.281 1.00 89.69 253 GLY A C 1
ATOM 2115 O O . GLY A 1 253 ? 17.284 -0.418 -2.893 1.00 89.69 253 GLY A O 1
ATOM 2116 N N . SER A 1 254 ? 16.148 -2.346 -2.832 1.00 90.69 254 SER A N 1
ATOM 2117 C CA . SER A 1 254 ? 15.529 -2.211 -4.155 1.00 90.69 254 SER A CA 1
ATOM 2118 C C . SER A 1 254 ? 14.201 -1.440 -4.168 1.00 90.69 254 SER A C 1
ATOM 2120 O O . SER A 1 254 ? 13.770 -1.036 -5.243 1.00 90.69 254 SER A O 1
ATOM 2122 N N . ILE A 1 255 ? 13.553 -1.205 -3.021 1.00 92.75 255 ILE A N 1
ATOM 2123 C CA . ILE A 1 255 ? 12.190 -0.645 -2.951 1.00 92.75 255 ILE A CA 1
ATOM 2124 C C . ILE A 1 255 ? 12.248 0.892 -2.910 1.00 92.75 255 ILE A C 1
ATOM 2126 O O . ILE A 1 255 ? 12.886 1.429 -1.999 1.00 92.75 255 ILE A O 1
ATOM 2130 N N . PRO A 1 256 ? 11.584 1.621 -3.824 1.00 90.62 256 PRO A N 1
ATOM 2131 C CA . PRO A 1 256 ? 11.445 3.079 -3.739 1.00 90.62 256 PRO A CA 1
ATOM 2132 C C . PRO A 1 256 ? 10.755 3.535 -2.447 1.00 90.62 256 PRO A C 1
ATOM 2134 O O . PRO A 1 256 ? 9.822 2.888 -1.972 1.00 90.62 256 PRO A O 1
ATOM 2137 N N . TYR A 1 257 ? 11.162 4.670 -1.869 1.00 89.69 257 TYR A N 1
ATOM 2138 C CA . TYR A 1 257 ? 10.482 5.184 -0.666 1.00 89.69 257 TYR A CA 1
ATOM 2139 C C . TYR A 1 257 ? 9.013 5.548 -0.919 1.00 89.69 257 TYR A C 1
ATOM 2141 O O . TYR A 1 257 ? 8.180 5.410 -0.019 1.00 89.69 257 TYR A O 1
ATOM 2149 N N . ASP A 1 258 ? 8.685 5.962 -2.141 1.00 89.50 258 ASP A N 1
ATOM 2150 C CA . ASP A 1 258 ? 7.325 6.232 -2.599 1.00 89.50 258 ASP A CA 1
ATOM 2151 C C . ASP A 1 258 ? 6.392 5.037 -2.383 1.00 89.50 258 ASP A C 1
ATOM 2153 O O . ASP A 1 258 ? 5.259 5.237 -1.950 1.00 89.50 258 ASP A O 1
ATOM 2157 N N . ASP A 1 259 ? 6.871 3.803 -2.575 1.00 93.62 259 ASP A N 1
ATOM 2158 C CA . ASP A 1 259 ? 6.067 2.588 -2.397 1.00 93.62 259 ASP A CA 1
ATOM 2159 C C . ASP A 1 259 ? 5.563 2.435 -0.957 1.00 93.62 259 ASP A C 1
ATOM 2161 O O . ASP A 1 259 ? 4.466 1.921 -0.733 1.00 93.62 259 ASP A O 1
ATOM 2165 N N . PHE A 1 260 ? 6.319 2.909 0.040 1.00 95.94 260 PHE A N 1
ATOM 2166 C CA . PHE A 1 260 ? 5.855 2.904 1.428 1.00 95.94 260 PHE A CA 1
ATOM 2167 C C . PHE A 1 260 ? 4.695 3.887 1.606 1.00 95.94 260 PHE A C 1
ATOM 2169 O O . PHE A 1 260 ? 3.719 3.589 2.283 1.00 95.94 260 PHE A O 1
ATOM 2176 N N . VAL A 1 261 ? 4.752 5.068 0.994 1.00 96.19 261 VAL A N 1
ATOM 2177 C CA . VAL A 1 261 ? 3.682 6.071 1.139 1.00 96.19 261 VAL A CA 1
ATOM 2178 C C . VAL A 1 261 ? 2.459 5.707 0.296 1.00 96.19 261 VAL A C 1
ATOM 2180 O O . VAL A 1 261 ? 1.325 5.839 0.766 1.00 96.19 261 VAL A O 1
ATOM 2183 N N . TYR A 1 262 ? 2.680 5.158 -0.896 1.00 95.31 262 TYR A N 1
ATOM 2184 C CA . TYR A 1 262 ? 1.653 4.540 -1.727 1.00 95.31 262 TYR A CA 1
ATOM 2185 C C . TYR A 1 262 ? 0.959 3.405 -0.966 1.00 95.31 262 TYR A C 1
ATOM 2187 O O . TYR A 1 262 ? -0.263 3.412 -0.812 1.00 95.31 262 TYR A O 1
ATOM 2195 N N . GLY A 1 263 ? 1.740 2.483 -0.393 1.00 97.06 263 GLY A N 1
ATOM 2196 C CA . GLY A 1 263 ? 1.254 1.392 0.445 1.00 97.06 263 GLY A CA 1
ATOM 2197 C C . GLY A 1 263 ? 0.494 1.900 1.668 1.00 97.06 263 GLY A C 1
ATOM 2198 O O . GLY A 1 263 ? -0.597 1.416 1.961 1.00 97.06 263 GLY A O 1
ATOM 2199 N N . PHE A 1 264 ? 0.994 2.931 2.352 1.00 98.44 264 PHE A N 1
ATOM 2200 C CA . PHE A 1 264 ? 0.282 3.571 3.458 1.00 98.44 264 PHE A CA 1
ATOM 2201 C C . PHE A 1 264 ? -1.109 4.043 3.024 1.00 98.44 264 PHE A C 1
ATOM 2203 O O . PHE A 1 264 ? -2.095 3.695 3.674 1.00 98.44 264 PHE A O 1
ATOM 2210 N N . LEU A 1 265 ? -1.214 4.785 1.918 1.00 98.00 265 LEU A N 1
ATOM 2211 C CA . LEU A 1 265 ? -2.494 5.285 1.416 1.00 98.00 265 LEU A CA 1
ATOM 2212 C C . LEU A 1 265 ? -3.430 4.143 0.987 1.00 98.00 265 LEU A C 1
ATOM 2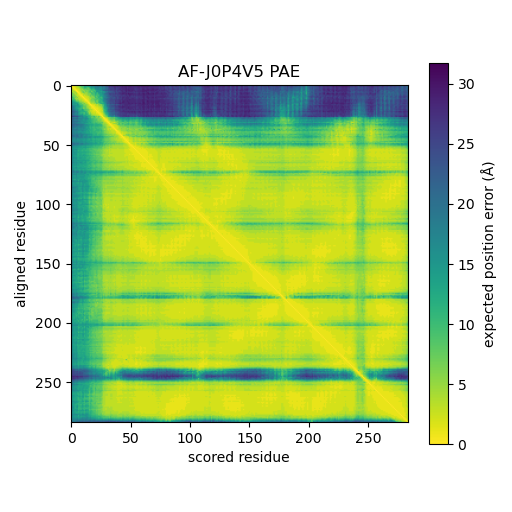214 O O . LEU A 1 265 ? -4.585 4.109 1.423 1.00 98.00 265 LEU A O 1
ATOM 2218 N N . LEU A 1 266 ? -2.933 3.194 0.188 1.00 97.75 266 LEU A N 1
ATOM 2219 C CA . LEU A 1 266 ? -3.679 2.030 -0.303 1.00 97.75 266 LEU A CA 1
ATOM 2220 C C . LEU A 1 266 ? -4.270 1.211 0.849 1.00 97.75 266 LEU A C 1
ATOM 2222 O O . LEU A 1 266 ? -5.470 0.905 0.875 1.00 97.75 266 LEU A O 1
ATOM 2226 N N . LEU A 1 267 ? -3.435 0.866 1.825 1.00 98.00 267 LEU A N 1
ATOM 2227 C CA . LEU A 1 267 ? -3.836 0.040 2.955 1.00 98.00 267 LEU A CA 1
ATOM 2228 C C . LEU A 1 267 ? -4.758 0.803 3.906 1.00 98.00 267 LEU A C 1
ATOM 2230 O O . LEU A 1 267 ? -5.747 0.241 4.387 1.00 98.00 267 LEU A O 1
ATOM 2234 N N . PHE A 1 268 ? -4.488 2.089 4.149 1.00 98.31 268 PHE A N 1
ATOM 2235 C CA . PHE A 1 268 ? -5.313 2.882 5.053 1.00 98.31 268 PHE A CA 1
ATOM 2236 C C . PHE A 1 268 ? -6.713 3.120 4.486 1.00 98.31 268 PHE A C 1
ATOM 2238 O O . PHE A 1 268 ? -7.694 3.026 5.227 1.00 98.31 268 PHE A O 1
ATOM 2245 N N . LEU A 1 269 ? -6.833 3.365 3.178 1.00 98.00 269 LEU A N 1
ATOM 2246 C CA . LEU A 1 269 ? -8.125 3.461 2.499 1.00 98.00 269 LEU A CA 1
ATOM 2247 C C . LEU A 1 269 ? -8.923 2.162 2.637 1.00 98.00 269 LEU A C 1
ATOM 2249 O O . LEU A 1 269 ? -10.095 2.204 3.019 1.00 98.00 269 LEU A O 1
ATOM 2253 N N . ASN A 1 270 ? -8.291 1.008 2.406 1.00 98.31 270 ASN A N 1
ATOM 2254 C CA . ASN A 1 270 ? -8.946 -0.291 2.564 1.00 98.31 270 ASN A CA 1
ATOM 2255 C C . ASN A 1 270 ? -9.434 -0.530 4.000 1.00 98.31 270 ASN A C 1
ATOM 2257 O O . ASN A 1 270 ? -10.589 -0.916 4.196 1.00 98.31 270 ASN A O 1
ATOM 2261 N N . VAL A 1 271 ? -8.612 -0.232 5.013 1.00 98.19 271 VAL A N 1
ATOM 2262 C CA . VAL A 1 271 ? -9.019 -0.333 6.427 1.00 98.19 271 VAL A CA 1
ATOM 2263 C C . VAL A 1 271 ? -10.140 0.654 6.761 1.00 98.19 271 VAL A C 1
ATOM 2265 O O . VAL A 1 271 ? -11.098 0.285 7.441 1.00 98.19 271 VAL A O 1
ATOM 2268 N N . ALA A 1 272 ? -10.079 1.887 6.254 1.00 97.31 272 ALA A N 1
ATOM 2269 C CA . ALA A 1 272 ? -11.116 2.891 6.478 1.00 97.31 272 ALA A CA 1
ATOM 2270 C C . ALA A 1 272 ? -12.471 2.461 5.894 1.00 97.31 272 ALA A C 1
ATOM 2272 O O . ALA A 1 272 ? -13.494 2.563 6.578 1.00 97.31 272 ALA A O 1
ATOM 2273 N N . PHE A 1 273 ? -12.494 1.935 4.664 1.00 97.19 273 PHE A N 1
ATOM 2274 C CA . PHE A 1 273 ? -13.714 1.390 4.064 1.00 97.19 273 PHE A CA 1
ATOM 2275 C C . PHE A 1 273 ? -14.212 0.153 4.811 1.00 97.19 273 PHE A C 1
ATOM 2277 O O . PHE A 1 273 ? -15.400 0.073 5.131 1.00 97.19 273 PHE A O 1
ATOM 2284 N N . PHE A 1 274 ? -13.319 -0.772 5.157 1.00 97.81 274 PHE A N 1
ATOM 2285 C CA . PHE A 1 274 ? -13.663 -1.962 5.929 1.00 97.81 274 PHE A CA 1
ATOM 2286 C C . PHE A 1 274 ? -14.335 -1.607 7.267 1.00 97.81 274 PHE A C 1
ATOM 2288 O O . PHE A 1 274 ? -15.432 -2.092 7.564 1.00 97.81 274 PHE A O 1
ATOM 2295 N N . GLU A 1 275 ? -13.738 -0.703 8.050 1.00 96.69 275 GLU A N 1
ATOM 2296 C CA . GLU A 1 275 ? -14.300 -0.246 9.327 1.00 96.69 275 GLU A CA 1
ATOM 2297 C C . GLU A 1 275 ? -15.603 0.544 9.137 1.00 96.69 275 GLU A C 1
ATOM 2299 O O . GLU A 1 275 ? -16.542 0.401 9.928 1.00 96.69 275 GLU A O 1
ATOM 2304 N N . TYR A 1 276 ? -15.721 1.323 8.057 1.00 95.06 276 TYR A N 1
ATOM 2305 C CA . TYR A 1 276 ? -16.965 2.001 7.698 1.00 95.06 276 TYR A CA 1
ATOM 2306 C C . TYR A 1 276 ? -18.116 1.008 7.463 1.00 95.06 276 TYR A C 1
ATOM 2308 O O . TYR A 1 276 ? -19.180 1.143 8.082 1.00 95.06 276 TYR A O 1
ATOM 2316 N N . PHE A 1 277 ? -17.917 -0.016 6.626 1.00 95.31 277 PHE A N 1
ATOM 2317 C CA . PHE A 1 277 ? -18.956 -1.007 6.321 1.00 95.31 277 PHE A CA 1
ATOM 2318 C C . PHE A 1 277 ? -19.287 -1.892 7.523 1.00 95.31 277 PHE A C 1
ATOM 2320 O O . PHE A 1 277 ? -20.464 -2.130 7.810 1.00 95.31 277 PHE A O 1
ATOM 2327 N N . LYS A 1 278 ? -18.272 -2.297 8.290 1.00 94.88 278 LYS A N 1
ATOM 2328 C CA . LYS A 1 278 ? -18.430 -3.046 9.544 1.00 94.88 278 LYS A CA 1
ATOM 2329 C C . LYS A 1 278 ? -19.243 -2.257 10.575 1.00 94.88 278 LYS A C 1
ATOM 2331 O O . LYS A 1 278 ? -20.139 -2.815 11.209 1.00 94.88 278 LYS A O 1
ATOM 2336 N N . LYS A 1 279 ? -18.994 -0.950 10.721 1.00 93.12 279 LYS A N 1
ATOM 2337 C CA . LYS A 1 279 ? -19.769 -0.069 11.615 1.00 93.12 279 LYS A CA 1
ATOM 2338 C C . LYS A 1 279 ? -21.200 0.139 11.124 1.00 93.12 279 LYS A C 1
ATOM 2340 O O . LYS A 1 279 ? -22.111 0.173 11.948 1.00 93.12 279 LYS A O 1
ATOM 2345 N N . LYS A 1 280 ? -21.413 0.274 9.811 1.00 89.62 280 LYS A N 1
ATOM 2346 C CA . LYS A 1 280 ? -22.751 0.424 9.216 1.00 89.62 280 LYS A CA 1
ATOM 2347 C C . LYS A 1 280 ? -23.622 -0.807 9.476 1.00 89.62 280 LYS A C 1
ATOM 2349 O O . LYS A 1 280 ? -24.762 -0.647 9.890 1.00 89.62 280 LYS A O 1
ATOM 2354 N N . ALA A 1 281 ? -23.065 -2.005 9.320 1.00 90.69 281 ALA A N 1
ATOM 2355 C CA . ALA A 1 281 ? -23.791 -3.256 9.532 1.00 90.69 281 ALA A CA 1
ATOM 2356 C C . ALA A 1 281 ? -24.123 -3.558 11.001 1.00 90.69 281 ALA A C 1
ATOM 2358 O O . ALA A 1 281 ? -25.065 -4.286 11.257 1.00 90.69 281 ALA A O 1
ATOM 2359 N N . LYS A 1 282 ? -23.378 -3.006 11.972 1.00 85.06 282 LYS A N 1
ATOM 2360 C CA . LYS A 1 282 ? -23.717 -3.115 13.407 1.00 85.06 282 LYS A CA 1
ATOM 2361 C C . LYS A 1 282 ? -24.868 -2.202 13.846 1.00 85.06 282 LYS A C 1
ATOM 2363 O O . LYS A 1 282 ? -25.343 -2.333 14.966 1.00 85.06 282 LYS A O 1
ATOM 2368 N N . LYS A 1 283 ? -25.223 -1.209 13.026 1.00 70.06 283 LYS A N 1
ATOM 2369 C CA . LYS A 1 283 ? -26.313 -0.261 13.303 1.00 70.06 283 LYS A CA 1
ATOM 2370 C C . LYS A 1 283 ? -27.648 -0.690 12.686 1.00 70.06 283 LYS A C 1
ATOM 2372 O O . LYS A 1 283 ? -28.642 -0.013 12.926 1.00 70.06 283 LYS A O 1
ATOM 2377 N N . GLN A 1 284 ? -27.623 -1.724 11.850 1.00 51.41 284 GLN A N 1
ATOM 2378 C CA . GLN A 1 284 ? -28.790 -2.376 11.263 1.00 51.41 284 GLN A CA 1
ATOM 2379 C C . GLN A 1 284 ? -29.148 -3.581 12.122 1.00 51.41 284 GLN A C 1
ATOM 2381 O O . GLN A 1 284 ? -30.359 -3.830 12.261 1.00 51.41 284 GLN A O 1
#

Sequence (284 aa):
MQQQTKKWGAALLLGGLPLLWVLYLLWQPLDWQAEQSMQVPAMGPKLSFGEHAYWYLWINIGTLLFPFVLSFDKKVHFYKKWRFLLPGLLMVGGFFLAWDVFFTQMGVWDFNPRYFTYSFLGLPLGEWLFFVSVPYACVFIHECLLAYIPKDVLAPIERPLSWLLVLAFYTIGFWGLWMSYTAWTFLLAGSFLLWQLLFVPNHYRSRFYLAYLISIFPFLLVNGILTGGFNQEPVVLYNNSQQLQNLLGFRCGSIPYDDFVYGFLLLFLNVAFFEYFKKKAKKQ

Solvent-accessible surface area (backbone atoms only — not comparable to full-atom values): 14939 Å² total; per-residue (Å²): 110,72,77,57,55,53,54,53,51,51,53,47,60,76,57,43,55,70,51,55,57,51,55,68,74,72,70,70,79,47,80,72,46,72,75,58,25,51,68,52,46,64,65,56,78,63,57,96,65,72,89,37,46,54,30,46,44,50,54,34,49,58,55,27,46,60,47,56,62,56,20,72,35,92,84,66,41,44,63,82,47,42,84,27,38,53,62,19,39,52,56,51,30,52,53,51,50,54,49,49,43,51,40,38,76,38,33,53,29,50,70,37,70,64,28,39,84,55,64,59,82,87,39,38,60,31,58,66,41,38,46,46,24,52,48,49,32,47,48,46,46,36,50,43,44,56,70,75,46,78,67,74,84,39,54,90,50,34,67,66,51,49,52,51,49,29,52,50,22,41,53,51,11,64,69,31,55,82,32,50,69,54,12,52,40,25,38,51,36,18,50,53,51,47,48,43,69,76,76,44,80,86,84,51,58,37,56,45,53,53,31,48,62,60,42,47,59,62,42,55,54,54,44,20,42,37,27,13,9,26,35,93,53,24,43,46,26,45,39,62,42,82,71,45,42,86,45,68,61,43,50,66,58,26,30,36,54,55,55,58,45,42,47,50,40,56,44,49,51,34,44,51,38,23,53,50,44,50,54,54,62,74,75,108

Organism: NCBI:txid694433

=== Feature glossary ===
Key to the feature types in this record:

Secondary structure (8-state, DSSP). Secondary structure is the local, repeating backbone conformation. DSSP classifies it into eight states by reading the hydrogen-bond network: three helix types (H, G, I), two β types (E, B), two non-regular types (T, S), and unstructured coil (-).

Backbone torsions (φ/ψ). Backbone dihedral angles. Every residue except chain termini has a φ (preceding-C → N → Cα → C) and a ψ (N → Cα → C → next-N). They are reported in degrees following the IUPAC sign convention. Secondary structure is essentially a statement about which (φ, ψ) basin each residue occupies.

Predicted aligned error. Predicted Aligned Error (PAE) is an AlphaFold confidence matrix: entry (i, j) is the expected error in the position of residue j, in ångströms, when the prediction is superimposed on the true structure at residue i. Low PAE within a block of residues means that block is internally rigid and well-predicted; high PAE between two blocks means their relative placement is uncertain even if each block individually is confident.

B-factor. B-factor (Debye–Waller factor) reflects atomic displacement in the crystal lattice. It is an experimental observable (units Å²), not a prediction; low values mean the atom is pinned down, high values mean it moves or is heterogeneous across the crystal.

Secondary structure (3-state, P-SEA). Three-state secondary structure (P-SEA) collapses the eight DSSP classes into helix (a), strand (b), and coil (c). P-SEA assigns these from Cα geometry alone — distances and angles — without requiring backbone oxygens, so it works on any Cα trace.

Sequence. Primary structure: the covalent order of the twenty standard amino acids along the backbone. Two proteins with the same sequence will (almost always) fold to the same structure; two with 30% identity often share a fold but not the details.

pLDDT. pLDDT is the predicted lDDT-Cα score: AlphaFold's confidence that the local environment of each residue (all inter-atomic distances within 15 Å) is correctly placed. It is a per-residue number between 0 and 100, with higher meaning more reliable.

InterPro / GO / CATH / organism. Functional annotations link the protein to curated databases. InterPro entries identify conserved domains and families by matching the sequence against member-database signatures (Pfam, PROSITE, CDD, …). Gene Ontology (GO) terms describe molecular function, biological process, and cellular component in a controlled vocabulary. CATH places the structure in a hierarchical fold classification (Class/Architecture/Topology/Homologous-superfamily). The organism is the source species.

Contact-map, Ramachandran, and PAE plots. Three diagnostic plots accompany the record. The Cα contact map visualizes the tertiary structure as a 2D adjacency matrix (8 Å cutoff, sequence-local contacts suppressed). The Ramachandran plot shows the distribution of backbone (φ, ψ) torsions, with points in the α and β basins reflecting secondary structure content. The PAE plot shows AlphaFold's inter-residue confidence as a color matrix.

mmCIF coordinates. The mmCIF table is the protein's shape written out atom by atom. For each backbone N, Cα, C, and carbonyl O, it records an (x, y, z) coordinate triple in Å plus the residue type, chain letter, and residue number.

Radius of gyration, Cα contacts, bounding box. Three whole-structure scalars: the radius of gyration (RMS distance of Cα from centroid, in Å), the count of Cα–Cα contacts (pairs closer than 8 Å and separated by more than four residues in sequence — i.e. tertiary, not local, contacts), and the bounding-box dimensions. Together they distinguish compact globular folds from extended fibres or disordered chains.

Foldseek 3Di. The Foldseek 3Di string encodes local tertiary geometry as a 20-letter alphabet — one character per residue — derived from the relative positions of nearby Cα atoms. Unlike the amino-acid sequence, 3Di is a direct function of the 3D structure, so two proteins with the same fold have similar 3Di strings even at low sequence identity.

Rendered structure images. Six rendered views show the 3D structure from the faces of a cube — i.e. along ±x, ±y, ±z. Rendering representation is drawn randomly per protein from cartoon (secondary-structure ribbons), sticks (backbone bonds), or molecular surface; coloring is either N→C rainbow (blue at the N-terminus through red at the C-terminus) or one color per chain.

Nearest PDB structures. The Foldseek neighbor list gives the closest experimentally determined structures in the PDB, ranked by structural alignment. TM-score near 1 means near-identical fold; near 0.3 means only rough topology match. This is how one finds what a novel AlphaFold prediction most resembles in the solved-structure universe.

Solvent-accessible surface area. SASA measures how much of the protein is reachable by solvent. It is computed by rolling a water-sized probe over the atomic surface and summing the exposed area (Å²). Per-residue SASA distinguishes core (buried, low SASA) from surface (exposed, high SASA) residues; total SASA is a whole-molecule size measure.